Protein AF-A0A7J6PVD0-F1 (afdb_monomer)

Organism: Perkinsus olseni (NCBI:txid32597)

Secondary structure (DSSP, 8-state):
-------------PPPTTSPPSHHHHHHHHHHHHHHHHHHHTT-GGG--HHHHHHHHHHHHHTT-HHHHHHHHHHHHHHHHHHHHHHHHHS-HHHHHHHHHHHHHHHHHHHHHHHHHTHHIIIIIIHH-TTT---HHHHHHHHHIIIIITSHHHHHHHHHHHHHHHHHHHTT---S-HHHHHHHHHH-

Structure (mmCIF, N/CA/C/O backbone):
data_AF-A0A7J6PVD0-F1
#
_entry.id   AF-A0A7J6PVD0-F1
#
loop_
_atom_site.group_PDB
_atom_site.id
_atom_site.type_symbol
_atom_site.label_atom_id
_atom_site.label_alt_id
_atom_site.label_comp_id
_atom_site.label_asym_id
_atom_site.label_entity_id
_atom_site.label_seq_id
_atom_site.pdbx_PDB_ins_code
_atom_site.Cartn_x
_atom_site.Cartn_y
_atom_site.Cartn_z
_atom_site.occupancy
_atom_site.B_iso_or_equiv
_atom_site.auth_seq_id
_atom_site.auth_comp_id
_atom_site.auth_asym_id
_atom_site.auth_atom_id
_atom_site.pdbx_PDB_model_num
ATOM 1 N N . MET A 1 1 ? -23.992 -43.096 -8.083 1.00 40.31 1 MET A N 1
ATOM 2 C CA . MET A 1 1 ? -23.966 -42.567 -6.703 1.00 40.31 1 MET A CA 1
ATOM 3 C C . MET A 1 1 ? -23.006 -41.389 -6.688 1.00 40.31 1 MET A C 1
ATOM 5 O O . MET A 1 1 ? -21.815 -41.593 -6.520 1.00 40.31 1 MET A O 1
ATOM 9 N N . SER A 1 2 ? -23.512 -40.185 -6.954 1.00 33.12 2 SER A N 1
ATOM 10 C CA . SER A 1 2 ? -22.725 -38.947 -6.945 1.00 33.12 2 SER A CA 1
ATOM 11 C C . SER A 1 2 ? -23.406 -37.984 -5.982 1.00 33.12 2 SER A C 1
ATOM 13 O O . SER A 1 2 ? -24.533 -37.565 -6.234 1.00 33.12 2 SER A O 1
ATOM 15 N N . LEU A 1 3 ? -22.761 -37.699 -4.852 1.00 35.75 3 LEU A N 1
ATOM 16 C CA . LEU A 1 3 ? -23.200 -36.682 -3.902 1.00 35.75 3 LEU A CA 1
ATOM 17 C C . LEU A 1 3 ? -22.607 -35.345 -4.346 1.00 35.75 3 LEU A C 1
ATOM 19 O O . LEU A 1 3 ? -21.408 -35.110 -4.217 1.00 35.75 3 LEU A O 1
ATOM 23 N N . VAL A 1 4 ? -23.459 -34.492 -4.910 1.00 39.03 4 VAL A N 1
ATOM 24 C CA . VAL A 1 4 ? -23.167 -33.079 -5.154 1.00 39.03 4 VAL A CA 1
ATOM 25 C C . VAL A 1 4 ? -23.300 -32.363 -3.811 1.00 39.03 4 VAL A C 1
ATOM 27 O O . VAL A 1 4 ? -24.394 -32.282 -3.257 1.00 39.03 4 VAL A O 1
ATOM 30 N N . VAL A 1 5 ? -22.186 -31.880 -3.265 1.00 40.19 5 VAL A N 1
ATOM 31 C CA . VAL A 1 5 ? -22.178 -31.038 -2.063 1.00 40.19 5 VAL A CA 1
ATOM 32 C C . VAL A 1 5 ? -22.450 -29.602 -2.508 1.00 40.19 5 VAL A C 1
ATOM 34 O O . VAL A 1 5 ? -21.646 -29.005 -3.220 1.00 40.19 5 VAL A O 1
ATOM 37 N N . ALA A 1 6 ? -23.616 -29.070 -2.141 1.00 35.53 6 ALA A N 1
ATOM 38 C CA . ALA A 1 6 ? -23.985 -27.677 -2.377 1.00 35.53 6 ALA A CA 1
ATOM 39 C C . ALA A 1 6 ? -23.128 -26.727 -1.511 1.00 35.53 6 ALA A C 1
ATOM 41 O O . ALA A 1 6 ? -22.790 -27.085 -0.380 1.00 35.53 6 ALA A O 1
ATOM 42 N N . PRO A 1 7 ? -22.785 -25.517 -1.993 1.00 33.97 7 PRO A N 1
ATOM 43 C CA . PRO A 1 7 ? -22.024 -24.558 -1.206 1.00 33.97 7 PRO A CA 1
ATOM 44 C C . PRO A 1 7 ? -22.894 -23.973 -0.086 1.00 33.97 7 PRO A C 1
ATOM 46 O O . PRO A 1 7 ? -23.986 -23.451 -0.316 1.00 33.97 7 PRO A O 1
ATOM 49 N N . THR A 1 8 ? -22.390 -24.070 1.141 1.00 35.56 8 THR A N 1
ATOM 50 C CA . THR A 1 8 ? -22.983 -23.508 2.353 1.00 35.56 8 THR A CA 1
ATOM 51 C C . THR A 1 8 ? -23.087 -21.990 2.223 1.00 35.56 8 THR A C 1
ATOM 53 O O . THR A 1 8 ? -22.078 -21.290 2.160 1.00 35.56 8 THR A O 1
ATOM 56 N N . VAL A 1 9 ? -24.317 -21.480 2.188 1.00 40.34 9 VAL A N 1
ATOM 57 C CA . VAL A 1 9 ? -24.620 -20.049 2.271 1.00 40.34 9 VAL A CA 1
ATOM 58 C C . VAL A 1 9 ? -24.047 -19.520 3.587 1.00 40.34 9 VAL A C 1
ATOM 60 O O . VAL A 1 9 ? -24.480 -19.920 4.668 1.00 40.34 9 VAL A O 1
ATOM 63 N N . VAL A 1 10 ? -23.043 -18.647 3.498 1.00 38.81 10 VAL A N 1
ATOM 64 C CA . VAL A 1 10 ? -22.488 -17.937 4.653 1.00 38.81 10 VAL A CA 1
ATOM 65 C C . VAL A 1 10 ? -23.592 -17.030 5.186 1.00 38.81 10 VAL A C 1
ATOM 67 O O . VAL A 1 10 ? -24.060 -16.124 4.502 1.00 38.81 10 VAL A O 1
ATOM 70 N N . ASN A 1 11 ? -24.064 -17.344 6.388 1.00 34.72 11 ASN A N 1
ATOM 71 C CA . ASN A 1 11 ? -25.186 -16.676 7.024 1.00 34.72 11 ASN A CA 1
ATOM 72 C C . ASN A 1 11 ? -24.810 -15.212 7.310 1.00 34.72 11 ASN A C 1
ATOM 74 O O . ASN A 1 11 ? -23.951 -14.933 8.148 1.00 34.72 11 ASN A O 1
ATOM 78 N N . VAL A 1 12 ? -25.424 -14.283 6.576 1.00 42.38 12 VAL A N 1
ATOM 79 C CA . VAL A 1 12 ? -25.296 -12.842 6.801 1.00 42.38 12 VAL A CA 1
ATOM 80 C C . VAL A 1 12 ? -26.013 -12.547 8.112 1.00 42.38 12 VAL A C 1
ATOM 82 O O . VAL A 1 12 ? -27.241 -12.530 8.156 1.00 42.38 12 VAL A O 1
ATOM 85 N N . HIS A 1 13 ? -25.258 -12.373 9.198 1.00 50.81 13 HIS A N 1
ATOM 86 C CA . HIS A 1 13 ? -25.819 -11.968 10.484 1.00 50.81 13 HIS A CA 1
ATOM 87 C C . HIS A 1 13 ? -26.525 -10.616 10.306 1.00 50.81 13 HIS A C 1
ATOM 89 O O . HIS A 1 13 ? -25.886 -9.572 10.202 1.00 50.81 13 HIS A O 1
ATOM 95 N N . GLN A 1 14 ? -27.854 -10.658 10.218 1.00 46.31 14 GLN A N 1
ATOM 96 C CA . GLN A 1 14 ? -28.716 -9.490 10.313 1.00 46.31 14 GLN A CA 1
ATOM 97 C C . GLN A 1 14 ? -28.647 -8.964 11.750 1.00 46.31 14 GLN A C 1
ATOM 99 O O . GLN A 1 14 ? -28.777 -9.736 12.706 1.00 46.31 14 GLN A O 1
ATOM 104 N N . ASP A 1 15 ? -28.413 -7.660 11.894 1.00 43.59 15 ASP A N 1
ATOM 105 C CA . ASP A 1 15 ? -28.449 -6.977 13.186 1.00 43.59 15 ASP A CA 1
ATOM 106 C C . ASP A 1 15 ? -29.823 -7.183 13.864 1.00 43.59 15 ASP A C 1
ATOM 108 O O . ASP A 1 15 ? -30.856 -7.155 13.185 1.00 43.59 15 ASP A O 1
ATOM 112 N N . PRO A 1 16 ? -29.881 -7.392 15.195 1.00 36.62 16 PRO A N 1
ATOM 113 C CA . PRO A 1 16 ? -31.140 -7.606 15.899 1.00 36.62 16 PRO A CA 1
ATOM 114 C C . PRO A 1 16 ? -32.043 -6.358 15.835 1.00 36.62 16 PRO A C 1
ATOM 116 O O . PRO A 1 16 ? -31.559 -5.233 16.006 1.00 36.62 16 PRO A O 1
ATOM 119 N N . PRO A 1 17 ? -33.365 -6.523 15.641 1.00 35.62 17 PRO A N 1
ATOM 120 C CA . PRO A 1 17 ? -34.285 -5.402 15.501 1.00 35.62 17 PRO A CA 1
ATOM 121 C C . PRO A 1 17 ? -34.460 -4.677 16.844 1.00 35.62 17 PRO A C 1
ATOM 123 O O . PRO A 1 17 ? -34.866 -5.281 17.834 1.00 35.62 17 PRO A O 1
ATOM 126 N N . GLY A 1 18 ? -34.163 -3.372 16.881 1.00 46.41 18 GLY A N 1
ATOM 127 C CA . GLY A 1 18 ? -34.510 -2.493 18.010 1.00 46.41 18 GLY A CA 1
ATOM 128 C C . GLY A 1 18 ? -33.390 -1.615 18.578 1.00 46.41 18 GLY A C 1
ATOM 129 O O . GLY A 1 18 ? -33.677 -0.738 19.390 1.00 46.41 18 GLY A O 1
ATOM 130 N N . ARG A 1 19 ? -32.130 -1.774 18.152 1.00 47.25 19 ARG A N 1
ATOM 131 C CA . ARG A 1 19 ? -31.091 -0.747 18.362 1.00 47.25 19 ARG A CA 1
ATOM 132 C C . ARG A 1 19 ? -30.916 0.030 17.065 1.00 47.25 19 ARG A C 1
ATOM 134 O O . ARG A 1 19 ? -30.829 -0.582 16.006 1.00 47.25 19 ARG A O 1
ATOM 141 N N . GLN A 1 20 ? -30.867 1.363 17.140 1.00 48.53 20 GLN A N 1
ATOM 142 C CA . GLN A 1 20 ? -30.405 2.168 16.005 1.00 48.53 20 GLN A CA 1
ATOM 143 C C . GLN A 1 20 ? -29.084 1.559 15.505 1.00 48.53 20 GLN A C 1
ATOM 145 O O . GLN A 1 20 ? -28.261 1.192 16.355 1.00 48.53 20 GLN A O 1
ATOM 150 N N . PRO A 1 21 ? -28.880 1.387 14.183 1.00 49.00 21 PRO A N 1
ATOM 151 C CA . PRO A 1 21 ? -27.631 0.832 13.690 1.00 49.00 21 PRO A CA 1
ATOM 152 C C . PRO A 1 21 ? -26.517 1.693 14.273 1.00 49.00 21 PRO A C 1
ATOM 154 O O . PRO A 1 21 ? -26.581 2.911 14.210 1.00 49.00 21 PRO A O 1
ATOM 157 N N . PHE A 1 22 ? -25.540 1.075 14.926 1.00 55.94 22 PHE A N 1
ATOM 158 C CA . PHE A 1 22 ? -24.417 1.790 15.541 1.00 55.94 22 PHE A CA 1
ATOM 159 C C . PHE A 1 22 ? -23.435 2.311 14.462 1.00 55.94 22 PHE A C 1
ATOM 161 O O . PHE A 1 22 ? -22.587 3.162 14.716 1.00 55.94 22 PHE A O 1
ATOM 168 N N . TRP A 1 23 ? -23.608 1.854 13.216 1.00 53.41 23 TRP A N 1
ATOM 169 C CA . TRP A 1 23 ? -22.811 2.208 12.040 1.00 53.41 23 TRP A CA 1
ATOM 170 C C . TRP A 1 23 ? -22.821 3.694 11.604 1.00 53.41 23 TRP A C 1
ATOM 172 O O . TRP A 1 23 ? -21.757 4.173 11.233 1.00 53.41 23 TRP A O 1
ATOM 182 N N . PRO A 1 24 ? -23.919 4.476 11.664 1.00 55.00 24 PRO A N 1
ATOM 183 C CA . PRO A 1 24 ? -23.932 5.896 11.295 1.00 55.00 24 PRO A CA 1
ATOM 184 C C . PRO A 1 24 ? -23.092 6.791 12.218 1.00 55.00 24 PRO A C 1
ATOM 186 O O . PRO A 1 24 ? -22.765 7.903 11.829 1.00 55.00 24 PRO A O 1
ATOM 189 N N . LEU A 1 25 ? -22.753 6.333 13.430 1.00 54.75 25 LEU A N 1
ATOM 190 C CA . LEU A 1 25 ? -21.795 7.008 14.319 1.00 54.75 25 LEU A CA 1
ATOM 191 C C . LEU A 1 25 ? -20.356 6.552 14.036 1.00 54.75 25 LEU A C 1
ATOM 193 O O . LEU A 1 25 ? -19.420 7.341 14.124 1.00 54.75 25 LEU A O 1
ATOM 197 N N . LEU A 1 26 ? -20.183 5.286 13.648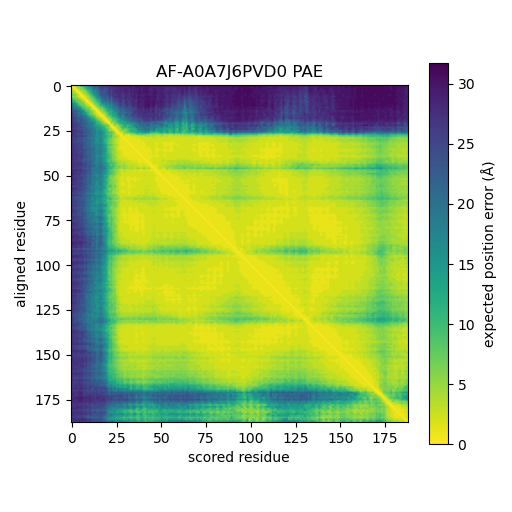 1.00 63.56 26 LEU A N 1
ATOM 198 C CA . LEU A 1 26 ? -18.892 4.713 13.260 1.00 63.56 26 LEU A CA 1
ATOM 199 C C . LEU A 1 26 ? -18.440 5.097 11.850 1.00 63.56 26 LEU A C 1
ATOM 201 O O . LEU A 1 26 ? -17.257 4.954 11.545 1.00 63.56 26 LEU A O 1
ATOM 205 N N . SER A 1 27 ? -19.337 5.602 11.002 1.00 71.38 27 SER A N 1
ATOM 206 C CA . SER A 1 27 ? -18.975 6.155 9.697 1.00 71.38 27 SER A CA 1
ATOM 207 C C . SER A 1 27 ? -17.952 7.277 9.864 1.00 71.38 27 SER A C 1
ATOM 209 O O . SER A 1 27 ? -16.933 7.252 9.191 1.00 71.38 27 SER A O 1
ATOM 211 N N . GLY A 1 28 ? -18.123 8.172 10.843 1.00 85.06 28 GLY A N 1
ATOM 212 C CA . GLY A 1 28 ? -17.130 9.206 11.156 1.00 85.06 28 GLY A CA 1
ATOM 213 C C . GLY A 1 28 ? -15.775 8.635 11.592 1.00 85.06 28 GLY A C 1
ATOM 214 O O . GLY A 1 28 ? -14.728 9.145 11.198 1.00 85.06 28 GLY A O 1
ATOM 215 N N . THR A 1 29 ? -15.777 7.537 12.355 1.00 90.50 29 THR A N 1
ATOM 216 C CA . THR A 1 29 ? -14.550 6.834 12.766 1.00 90.50 29 THR A CA 1
ATOM 217 C C . THR A 1 29 ? -13.824 6.219 11.571 1.00 90.50 29 THR A C 1
ATOM 219 O O . THR A 1 29 ? -12.603 6.336 11.467 1.00 90.50 29 THR A O 1
ATOM 222 N N . TRP A 1 30 ? -14.562 5.585 10.656 1.00 93.06 30 TRP A N 1
ATOM 223 C CA . TRP A 1 30 ? -13.990 5.045 9.426 1.00 93.06 30 TRP A CA 1
ATOM 224 C C . TRP A 1 30 ? -13.483 6.151 8.497 1.00 93.06 30 TRP A C 1
ATOM 226 O O . TRP A 1 30 ? -12.354 6.057 8.030 1.00 93.06 30 TRP A O 1
ATOM 236 N N . GLU A 1 31 ? -14.244 7.227 8.285 1.00 93.31 31 GLU A N 1
ATOM 237 C CA . GLU A 1 31 ? -13.805 8.351 7.447 1.00 93.31 31 GLU A CA 1
ATOM 238 C C . GLU A 1 31 ? -12.543 9.027 8.006 1.00 93.31 31 GLU A C 1
ATOM 240 O O . GLU A 1 31 ? -11.650 9.400 7.245 1.00 93.31 31 GLU A O 1
ATOM 245 N N . SER A 1 32 ? -12.413 9.118 9.335 1.00 94.31 32 SER A N 1
ATOM 246 C CA . SER A 1 32 ? -11.182 9.578 9.991 1.00 94.31 32 SER A CA 1
ATOM 247 C C . SER A 1 32 ? -9.986 8.675 9.659 1.00 94.31 32 SER A C 1
ATOM 249 O O . SER A 1 32 ? -8.942 9.170 9.232 1.00 94.31 32 SER A O 1
ATOM 251 N N . LEU A 1 33 ? -10.144 7.351 9.776 1.00 96.25 33 LEU A N 1
ATOM 252 C CA . LEU A 1 33 ? -9.096 6.383 9.425 1.00 96.25 33 LEU A CA 1
ATOM 253 C C . LEU A 1 33 ? -8.756 6.412 7.933 1.00 96.25 33 LEU A C 1
ATOM 255 O O . LEU A 1 33 ? -7.582 6.436 7.574 1.00 96.25 33 LEU A O 1
ATOM 259 N N . LYS A 1 34 ? -9.766 6.454 7.063 1.00 96.38 34 LYS A N 1
ATOM 260 C CA . LYS A 1 34 ? -9.597 6.537 5.611 1.00 96.38 34 LYS A CA 1
ATOM 261 C C . LYS A 1 34 ? -8.835 7.802 5.215 1.00 96.38 34 LYS A C 1
ATOM 263 O O . LYS A 1 34 ? -7.867 7.729 4.460 1.00 96.38 34 LYS A O 1
ATOM 268 N N . SER A 1 35 ? -9.218 8.953 5.769 1.00 96.56 35 SER A N 1
ATOM 269 C CA . SER A 1 35 ? -8.510 10.223 5.568 1.00 96.56 35 SER A CA 1
ATOM 270 C C . SER A 1 35 ? -7.058 10.148 6.049 1.00 96.56 35 SER A C 1
ATOM 272 O O . SER A 1 35 ? -6.150 10.598 5.350 1.00 96.56 35 SER A O 1
ATOM 274 N N . ALA A 1 36 ? -6.811 9.523 7.201 1.00 97.25 36 ALA A N 1
ATOM 275 C CA . ALA A 1 36 ? -5.458 9.321 7.707 1.00 97.25 36 ALA A CA 1
ATOM 276 C C . ALA A 1 36 ? -4.612 8.419 6.796 1.00 97.25 36 ALA A C 1
ATOM 278 O O . ALA A 1 36 ? -3.464 8.758 6.523 1.00 97.25 36 ALA A O 1
ATOM 279 N N . ILE A 1 37 ? -5.172 7.324 6.266 1.00 97.56 37 ILE A N 1
ATOM 280 C CA . ILE A 1 37 ? -4.497 6.457 5.283 1.00 97.56 37 ILE A CA 1
ATOM 281 C C . ILE A 1 37 ? -4.108 7.265 4.038 1.00 97.56 37 ILE A C 1
ATOM 283 O O . ILE A 1 37 ? -2.968 7.185 3.582 1.00 97.56 37 ILE A O 1
ATOM 287 N N . HIS A 1 38 ? -5.007 8.113 3.529 1.00 97.00 38 HIS A N 1
ATOM 288 C CA . HIS A 1 38 ? -4.679 9.015 2.423 1.00 97.00 38 HIS A CA 1
ATOM 289 C C . HIS A 1 38 ? -3.558 10.004 2.778 1.00 97.00 38 HIS A C 1
ATOM 291 O O . HIS A 1 38 ? -2.662 10.226 1.968 1.00 97.00 38 HIS A O 1
ATOM 297 N N . GLN A 1 39 ? -3.571 10.592 3.977 1.00 97.38 39 GLN A N 1
ATOM 298 C CA . GLN A 1 39 ? -2.507 11.503 4.416 1.00 97.38 39 GLN A CA 1
ATOM 299 C C . GLN A 1 39 ? -1.159 10.794 4.574 1.00 97.38 39 GLN A C 1
ATOM 301 O O . GLN A 1 39 ? -0.138 11.360 4.194 1.00 97.38 39 GLN A O 1
ATOM 306 N N . ILE A 1 40 ? -1.156 9.554 5.066 1.00 97.81 40 ILE A N 1
ATOM 307 C CA . ILE A 1 40 ? 0.037 8.705 5.164 1.00 97.81 40 ILE A CA 1
ATOM 308 C C . ILE A 1 40 ? 0.636 8.465 3.778 1.00 97.81 40 ILE A C 1
ATOM 310 O O . ILE A 1 40 ? 1.819 8.735 3.583 1.00 97.81 40 ILE A O 1
ATOM 314 N N . HIS A 1 41 ? -0.176 8.040 2.809 1.00 96.31 41 HIS A N 1
ATOM 315 C CA . HIS A 1 41 ? 0.277 7.842 1.430 1.00 96.31 41 HIS A CA 1
ATOM 316 C C . HIS A 1 41 ? 0.755 9.132 0.745 1.00 96.31 41 HIS A C 1
ATOM 318 O O . HIS A 1 41 ? 1.602 9.079 -0.136 1.00 96.31 41 HIS A O 1
ATOM 324 N N . ASN A 1 42 ? 0.252 10.294 1.167 1.00 95.06 42 ASN A N 1
ATOM 325 C CA . ASN A 1 42 ? 0.686 11.603 0.671 1.00 95.06 42 ASN A CA 1
ATOM 326 C C . ASN A 1 42 ? 1.843 12.212 1.488 1.00 95.06 42 ASN A C 1
ATOM 328 O O . ASN A 1 42 ? 2.077 13.415 1.397 1.00 95.06 42 ASN A O 1
ATOM 332 N N . HIS A 1 43 ? 2.538 11.418 2.312 1.00 94.69 43 HIS A N 1
ATOM 333 C CA . HIS A 1 43 ? 3.657 11.848 3.164 1.00 94.69 43 HIS A CA 1
ATOM 334 C C . HIS A 1 43 ? 3.329 12.974 4.162 1.00 94.69 43 HIS A C 1
ATOM 336 O O . HIS A 1 43 ? 4.220 13.665 4.651 1.00 94.69 43 HIS A O 1
ATOM 342 N N . ASN A 1 44 ? 2.058 13.113 4.540 1.00 94.38 44 ASN A N 1
ATOM 343 C CA . ASN A 1 44 ? 1.560 14.115 5.489 1.00 94.38 44 ASN A CA 1
ATOM 344 C C . ASN A 1 44 ? 1.262 13.512 6.877 1.00 94.38 44 ASN A C 1
ATOM 346 O O . ASN A 1 44 ? 0.404 13.997 7.611 1.00 94.38 44 ASN A O 1
ATOM 350 N N . ALA A 1 45 ? 1.966 12.438 7.254 1.00 92.00 45 ALA A N 1
ATOM 351 C CA . ALA A 1 45 ? 1.715 11.702 8.498 1.00 92.00 45 ALA A CA 1
ATOM 352 C C . ALA A 1 45 ? 2.100 12.472 9.779 1.00 92.00 45 ALA A C 1
ATOM 354 O O . ALA A 1 45 ? 1.622 12.138 10.861 1.00 92.00 45 ALA A O 1
ATOM 355 N N . SER A 1 46 ? 2.934 13.512 9.676 1.00 91.81 46 SER A N 1
ATOM 356 C CA . SER A 1 46 ? 3.422 14.312 10.813 1.00 91.81 46 SER A CA 1
ATOM 357 C C . SER A 1 46 ? 2.320 15.047 11.584 1.00 91.81 46 SER A C 1
ATOM 359 O O . SER A 1 46 ? 2.507 15.371 12.754 1.00 91.81 46 SER A O 1
ATOM 361 N N . HIS A 1 47 ? 1.177 15.306 10.947 1.00 88.88 47 HIS A N 1
ATOM 362 C CA . HIS A 1 47 ? 0.037 16.001 11.551 1.00 88.88 47 HIS A CA 1
ATOM 363 C C . HIS A 1 47 ? -0.993 15.050 12.179 1.00 88.88 47 HIS A C 1
ATOM 365 O O . HIS A 1 47 ? -1.990 15.506 12.739 1.00 88.88 47 HIS A O 1
ATOM 371 N N . LEU A 1 48 ? -0.778 13.735 12.080 1.00 94.44 48 LEU A N 1
ATOM 372 C CA . LEU A 1 48 ? -1.728 12.728 12.539 1.00 94.44 48 LEU A CA 1
ATOM 373 C C . LEU A 1 48 ? -1.507 12.359 14.009 1.00 94.44 48 LEU A C 1
ATOM 375 O O . LEU A 1 48 ? -0.385 12.126 14.456 1.00 94.44 48 LEU A O 1
ATOM 379 N N . SER A 1 49 ? -2.605 12.209 14.750 1.00 96.06 49 SER A N 1
ATOM 380 C CA . SER A 1 49 ? -2.585 11.623 16.092 1.00 96.06 49 SER A CA 1
ATOM 381 C C . SER A 1 49 ? -2.662 10.096 16.003 1.00 96.06 49 SER A C 1
ATOM 383 O O . SER A 1 49 ? -3.745 9.520 15.886 1.00 96.06 49 SER A O 1
ATOM 385 N N . PHE A 1 50 ? -1.513 9.418 16.062 1.00 93.44 50 PHE A N 1
ATOM 386 C CA . PHE A 1 50 ? -1.455 7.948 16.014 1.00 93.44 50 PHE A CA 1
ATOM 387 C C . PHE A 1 50 ? -2.234 7.286 17.157 1.00 93.44 50 PHE A C 1
ATOM 389 O O . PHE A 1 50 ? -2.840 6.237 16.954 1.00 93.44 50 PHE A O 1
ATOM 396 N N . GLU A 1 51 ? -2.269 7.904 18.339 1.00 94.94 51 GLU A N 1
ATOM 397 C CA . GLU A 1 51 ? -3.048 7.407 19.477 1.00 94.94 51 GLU A CA 1
ATOM 398 C C . GLU A 1 51 ? -4.557 7.454 19.195 1.00 94.94 51 GLU A C 1
ATOM 400 O O . GLU A 1 51 ? -5.276 6.483 19.447 1.00 94.94 51 GLU A O 1
ATOM 405 N N . GLU A 1 52 ? -5.044 8.560 18.624 1.00 95.31 52 GLU A N 1
ATOM 406 C CA . GLU A 1 52 ? -6.452 8.694 18.253 1.00 95.31 52 GLU A CA 1
ATOM 407 C C . GLU A 1 52 ? -6.837 7.696 17.159 1.00 95.31 52 GLU A C 1
ATOM 409 O O . GLU A 1 52 ? -7.855 7.010 17.277 1.00 95.31 52 GLU A O 1
ATOM 414 N N . LEU A 1 53 ? -6.000 7.565 16.128 1.00 96.81 53 LEU A N 1
ATOM 415 C CA . LEU A 1 53 ? -6.222 6.625 15.032 1.00 96.81 53 LEU A CA 1
ATOM 416 C C . LEU A 1 53 ? -6.195 5.173 15.523 1.00 96.81 53 LEU A C 1
ATOM 418 O O . LEU A 1 53 ? -7.066 4.382 15.156 1.00 96.81 53 LEU A O 1
ATOM 422 N N . TYR A 1 54 ? -5.269 4.829 16.419 1.00 96.62 54 TYR A N 1
ATOM 423 C CA . TYR A 1 54 ? -5.247 3.515 17.058 1.00 96.62 54 TYR A CA 1
ATOM 424 C C . TYR A 1 54 ? -6.537 3.252 17.847 1.00 96.62 54 TYR A C 1
ATOM 426 O O . TYR A 1 54 ? -7.144 2.187 17.703 1.00 96.62 54 TYR A O 1
ATOM 434 N N . ARG A 1 55 ? -7.015 4.227 18.634 1.00 95.75 55 ARG A N 1
ATOM 435 C CA . ARG A 1 55 ? -8.285 4.117 19.373 1.00 95.75 55 ARG A CA 1
ATOM 436 C C . ARG A 1 55 ? -9.478 3.929 18.432 1.00 95.75 55 ARG A C 1
ATOM 438 O O . ARG A 1 55 ? -10.367 3.132 18.731 1.00 95.75 55 ARG A O 1
ATOM 445 N N . ASN A 1 56 ? -9.484 4.613 17.291 1.00 95.00 56 ASN A N 1
ATOM 446 C CA . ASN A 1 56 ? -10.508 4.466 16.257 1.00 95.00 56 ASN A CA 1
ATOM 447 C C . ASN A 1 56 ? -10.520 3.040 15.678 1.00 95.00 56 ASN A C 1
ATOM 449 O O . ASN A 1 56 ? -11.575 2.398 15.646 1.00 95.00 56 ASN A O 1
ATOM 453 N N . GLY A 1 57 ? -9.351 2.509 15.300 1.00 95.06 57 GLY A N 1
ATOM 454 C CA . GLY A 1 57 ? -9.213 1.130 14.818 1.00 95.06 57 GLY A CA 1
ATOM 455 C C . GLY A 1 57 ? -9.612 0.094 15.874 1.00 95.06 57 GLY A C 1
ATOM 456 O O . GLY A 1 57 ? -10.363 -0.842 15.585 1.00 95.06 57 GLY A O 1
ATOM 457 N N . TYR A 1 58 ? -9.182 0.299 17.121 1.00 95.06 58 TYR A N 1
ATOM 458 C CA . TYR A 1 58 ? -9.569 -0.519 18.272 1.00 95.06 58 TYR A CA 1
ATOM 459 C C . TYR A 1 58 ? -11.091 -0.568 18.456 1.00 95.06 58 TYR A C 1
ATOM 461 O O . TYR A 1 58 ? -11.663 -1.658 18.514 1.00 95.06 58 TYR A O 1
ATOM 469 N N . ASN A 1 59 ? -11.757 0.591 18.496 1.00 93.62 59 ASN A N 1
ATOM 470 C CA . ASN A 1 59 ? -13.202 0.682 18.712 1.00 93.62 59 ASN A CA 1
ATOM 471 C C . ASN A 1 59 ? -13.984 -0.062 17.620 1.00 93.62 59 ASN A C 1
ATOM 473 O O . ASN A 1 59 ? -14.915 -0.809 17.926 1.00 93.62 59 ASN A O 1
ATOM 477 N N . LEU A 1 60 ? -13.590 0.080 16.352 1.00 93.31 60 LEU A N 1
ATOM 478 C CA . LEU A 1 60 ? -14.245 -0.623 15.245 1.00 93.31 60 LEU A CA 1
ATOM 479 C C . LEU A 1 60 ? -14.144 -2.147 15.390 1.00 93.31 60 LEU A C 1
ATOM 481 O O . LEU A 1 60 ? -15.146 -2.851 15.241 1.00 93.31 60 LEU A O 1
ATOM 485 N N . VAL A 1 61 ? -12.966 -2.671 15.736 1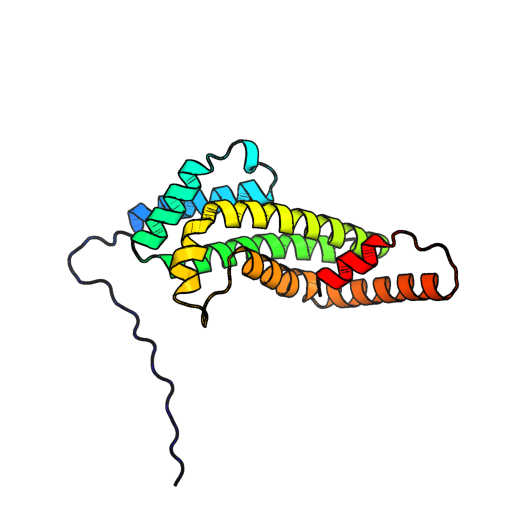.00 93.88 61 VAL A N 1
ATOM 486 C CA . VAL A 1 61 ? -12.785 -4.116 15.946 1.00 93.88 61 VAL A CA 1
ATOM 487 C C . VAL A 1 61 ? -13.553 -4.596 17.182 1.00 93.88 61 VAL A C 1
ATOM 489 O O . VAL A 1 61 ? -14.236 -5.623 17.113 1.00 93.88 61 VAL A O 1
ATOM 492 N N . LEU A 1 62 ? -13.498 -3.845 18.288 1.00 93.19 62 LEU A N 1
ATOM 493 C CA . LEU A 1 62 ? -14.210 -4.152 19.534 1.00 93.19 62 LEU A CA 1
ATOM 494 C C . LEU A 1 62 ? -15.721 -4.283 19.300 1.00 93.19 62 LEU A C 1
ATOM 496 O O . LEU A 1 62 ? -16.351 -5.231 19.774 1.00 93.19 62 LEU A O 1
ATOM 500 N N . HIS A 1 63 ? -16.288 -3.376 18.506 1.00 91.19 63 HIS A N 1
ATOM 501 C CA . HIS A 1 63 ? -17.707 -3.356 18.161 1.00 91.19 63 HIS A CA 1
ATOM 502 C C . HIS A 1 63 ? -18.081 -4.283 16.992 1.00 91.19 63 HIS A C 1
ATOM 504 O O . HIS A 1 63 ? -19.157 -4.134 16.424 1.00 91.19 63 HIS A O 1
ATOM 510 N N . LYS A 1 64 ? -17.237 -5.277 16.673 1.00 91.31 64 LYS A N 1
ATOM 511 C CA . LYS A 1 64 ? -17.486 -6.327 15.663 1.00 91.31 64 LYS A CA 1
ATOM 512 C C . LYS A 1 64 ? -17.508 -5.844 14.205 1.00 91.31 64 LYS A C 1
ATOM 514 O O . LYS A 1 64 ? -17.993 -6.560 13.336 1.00 91.31 64 LYS A O 1
ATOM 519 N N . TYR A 1 65 ? -16.886 -4.704 13.901 1.00 92.75 65 TYR A N 1
ATOM 520 C CA . TYR A 1 65 ? -16.721 -4.193 12.530 1.00 92.75 65 TYR A CA 1
ATOM 521 C C . TYR A 1 65 ? -15.362 -4.540 11.905 1.00 92.75 65 TYR A C 1
ATOM 523 O O . TYR A 1 65 ? -14.951 -3.908 10.934 1.00 92.75 65 TYR A O 1
ATOM 531 N N . GLY A 1 66 ? -14.665 -5.555 12.427 1.00 93.69 66 GLY A N 1
ATOM 532 C CA . GLY A 1 66 ? -13.334 -5.945 11.952 1.00 93.69 66 GLY A CA 1
ATOM 533 C C . GLY A 1 66 ? -13.283 -6.273 10.456 1.00 93.69 66 GLY A C 1
ATOM 534 O O . GLY A 1 66 ? -12.389 -5.782 9.775 1.00 93.69 66 GLY A O 1
ATOM 535 N N . LEU A 1 67 ? -14.276 -7.004 9.925 1.00 92.94 67 LEU A N 1
ATOM 536 C CA . LEU A 1 67 ? -14.335 -7.326 8.492 1.00 92.94 67 LEU A CA 1
ATOM 537 C C . LEU A 1 67 ? -14.455 -6.067 7.630 1.00 92.94 67 LEU A C 1
ATOM 539 O O . LEU A 1 67 ? -13.696 -5.895 6.683 1.00 92.94 67 LEU A O 1
ATOM 543 N N . LYS A 1 68 ? -15.389 -5.173 7.985 1.00 93.12 68 LYS A N 1
ATOM 544 C CA . LYS A 1 68 ? -15.622 -3.928 7.241 1.00 93.12 68 LYS A CA 1
ATOM 545 C C . LYS A 1 68 ? -14.399 -3.021 7.277 1.00 93.12 68 LYS A C 1
ATOM 547 O O . LYS A 1 68 ? -14.053 -2.445 6.255 1.00 93.12 68 LYS A O 1
ATOM 552 N N . LEU A 1 69 ? -13.739 -2.914 8.433 1.00 95.44 69 LEU A N 1
ATOM 553 C CA . LEU A 1 69 ? -12.500 -2.150 8.547 1.00 95.44 69 LEU A CA 1
ATOM 554 C C . LEU A 1 69 ? -11.401 -2.768 7.671 1.00 95.44 69 LEU A C 1
ATOM 556 O O . LEU A 1 69 ? -10.727 -2.036 6.961 1.00 95.44 69 LEU A O 1
ATOM 560 N N . TYR A 1 70 ? -11.249 -4.097 7.670 1.00 96.94 70 TYR A N 1
ATOM 561 C CA . TYR A 1 70 ? -10.221 -4.770 6.869 1.00 96.94 70 TYR A CA 1
ATOM 562 C C . TYR A 1 70 ? -10.436 -4.527 5.371 1.00 96.94 70 TYR A C 1
ATOM 564 O O . TYR A 1 70 ? -9.523 -4.087 4.677 1.00 96.94 70 TYR A O 1
ATOM 572 N N . GLN A 1 71 ? -11.668 -4.732 4.899 1.00 95.75 71 GLN A N 1
ATOM 573 C CA . GLN A 1 71 ? -12.055 -4.498 3.506 1.00 95.75 71 GLN A CA 1
ATOM 574 C C . GLN A 1 71 ? -11.907 -3.029 3.105 1.00 95.75 71 GLN A C 1
ATOM 576 O O . GLN A 1 71 ? -11.399 -2.741 2.029 1.00 95.75 71 GLN A O 1
ATOM 581 N N . GLY A 1 72 ? -12.299 -2.094 3.975 1.00 96.12 72 GLY A N 1
ATOM 582 C CA . GLY A 1 72 ? -12.147 -0.667 3.702 1.00 96.12 72 GLY A CA 1
ATOM 583 C C . GLY A 1 72 ? -10.681 -0.243 3.578 1.00 96.12 72 GLY A C 1
ATOM 584 O O . GLY A 1 72 ? -10.348 0.591 2.734 1.00 96.12 72 GLY A O 1
ATOM 585 N N . VAL A 1 73 ? -9.789 -0.815 4.395 1.00 97.75 73 VAL A N 1
ATOM 586 C CA . VAL A 1 73 ? -8.340 -0.561 4.312 1.00 97.75 73 VAL A CA 1
ATOM 587 C C . VAL A 1 73 ? -7.786 -1.128 3.009 1.00 97.75 73 VAL A C 1
ATOM 589 O O . VAL A 1 73 ? -7.097 -0.408 2.291 1.00 97.75 73 VAL A O 1
ATOM 592 N N . GLU A 1 74 ? -8.128 -2.373 2.671 1.00 97.88 74 GLU A N 1
ATOM 593 C CA . GLU A 1 74 ? -7.731 -3.003 1.406 1.00 97.88 74 GLU A CA 1
ATOM 594 C C . GLU A 1 74 ? -8.205 -2.197 0.188 1.00 97.88 74 GLU A C 1
ATOM 596 O O . GLU A 1 74 ? -7.412 -1.917 -0.710 1.00 97.88 74 GLU A O 1
ATOM 601 N N . GLU A 1 75 ? -9.462 -1.750 0.176 1.00 97.19 75 GLU A N 1
ATOM 602 C CA . GLU A 1 75 ? -10.017 -0.906 -0.887 1.00 97.19 75 GLU A CA 1
ATOM 603 C C . GLU A 1 75 ? -9.271 0.431 -0.994 1.00 97.19 75 GLU A C 1
ATOM 605 O O . GLU A 1 75 ? -8.867 0.834 -2.085 1.00 97.19 75 GLU A O 1
ATOM 610 N N . THR A 1 76 ? -9.029 1.106 0.134 1.00 97.50 76 THR A N 1
ATOM 611 C CA . THR A 1 76 ? -8.342 2.411 0.156 1.00 97.50 76 THR A CA 1
ATOM 612 C C . THR A 1 76 ? -6.906 2.295 -0.359 1.00 97.50 76 THR A C 1
ATOM 614 O O . THR A 1 76 ? -6.470 3.116 -1.170 1.00 97.50 76 THR A O 1
ATOM 617 N N . VAL A 1 77 ? -6.187 1.249 0.060 1.00 98.25 77 VAL A N 1
ATOM 618 C CA . VAL A 1 77 ? -4.829 0.949 -0.415 1.00 98.25 77 VAL A CA 1
ATOM 619 C C . VAL A 1 77 ? -4.844 0.595 -1.906 1.00 98.25 77 VAL A C 1
ATOM 621 O O . VAL A 1 77 ? -4.020 1.104 -2.663 1.00 98.25 77 VAL A O 1
ATOM 624 N N . THR 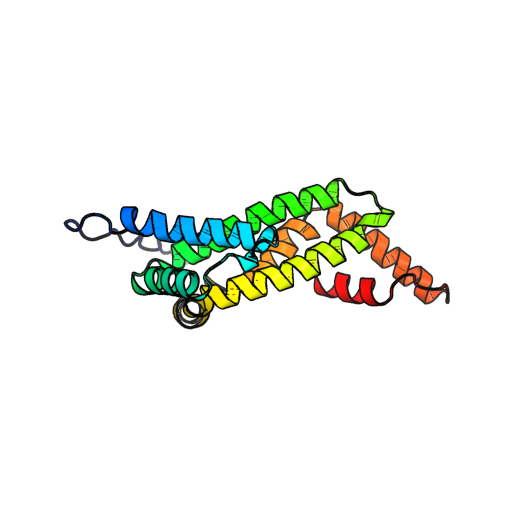A 1 78 ? -5.815 -0.202 -2.361 1.00 98.06 78 THR A N 1
ATOM 625 C CA . THR A 1 78 ? -5.972 -0.559 -3.782 1.00 98.06 78 THR A CA 1
ATOM 626 C C . THR A 1 78 ? -6.186 0.679 -4.651 1.00 98.06 78 THR A C 1
ATOM 628 O O . THR A 1 78 ? -5.513 0.837 -5.667 1.00 98.06 78 THR A O 1
ATOM 631 N N . LEU A 1 79 ? -7.074 1.590 -4.242 1.00 97.75 79 LEU A N 1
ATOM 632 C CA . LEU A 1 79 ? -7.334 2.836 -4.970 1.00 97.75 79 LEU A CA 1
ATOM 633 C C . LEU A 1 79 ? -6.079 3.708 -5.086 1.00 97.75 79 LEU A C 1
ATOM 635 O O . LEU A 1 79 ? -5.801 4.239 -6.159 1.00 97.75 79 LEU A O 1
ATOM 639 N N . HIS A 1 80 ? -5.290 3.822 -4.015 1.00 98.06 80 HIS A N 1
ATOM 640 C CA . HIS A 1 80 ? -4.011 4.528 -4.075 1.00 98.06 80 HIS A CA 1
ATOM 641 C C . HIS A 1 80 ? -3.029 3.855 -5.051 1.00 98.06 80 HIS A C 1
ATOM 643 O O . HIS A 1 80 ? -2.401 4.527 -5.872 1.00 98.06 80 HIS A O 1
ATOM 649 N N . LEU A 1 81 ? -2.931 2.525 -5.010 1.00 98.19 81 LEU A N 1
ATOM 650 C CA . LEU A 1 81 ? -2.019 1.762 -5.861 1.00 98.19 81 LEU A CA 1
ATOM 651 C C . LEU A 1 81 ? -2.430 1.727 -7.336 1.00 98.19 81 LEU A C 1
ATOM 653 O O . LEU A 1 81 ? -1.565 1.582 -8.197 1.00 98.19 81 LEU A O 1
ATOM 657 N N . LEU A 1 82 ? -3.710 1.918 -7.658 1.00 97.88 82 LEU A N 1
ATOM 658 C CA . LEU A 1 82 ? -4.146 2.136 -9.039 1.00 97.88 82 LEU A CA 1
ATOM 659 C C . LEU A 1 82 ? -3.551 3.430 -9.615 1.00 97.88 82 LEU A C 1
ATOM 661 O O . LEU A 1 82 ? -3.075 3.428 -10.751 1.00 97.88 82 LEU A O 1
ATOM 665 N N . GLU A 1 83 ? -3.483 4.503 -8.823 1.00 97.25 83 GLU A N 1
ATOM 666 C CA . GLU A 1 83 ? -2.822 5.748 -9.239 1.00 97.25 83 GLU A CA 1
ATOM 667 C C . GLU A 1 83 ? -1.299 5.581 -9.358 1.00 97.25 83 GLU A C 1
ATOM 669 O O . GLU A 1 83 ? -0.689 6.107 -10.290 1.00 97.25 83 GLU A O 1
ATOM 674 N N . VAL A 1 84 ? -0.672 4.807 -8.463 1.00 97.19 84 VAL A N 1
ATOM 675 C CA . VAL A 1 84 ? 0.752 4.425 -8.579 1.00 97.19 84 VAL A CA 1
ATOM 676 C C . VAL A 1 84 ? 0.999 3.644 -9.875 1.00 97.19 84 VAL A C 1
ATOM 678 O O . VAL A 1 84 ? 1.913 3.966 -10.638 1.00 97.19 84 VAL A O 1
ATOM 681 N N . SER A 1 85 ? 0.156 2.648 -10.156 1.00 97.50 85 SER A N 1
ATOM 682 C CA . SER A 1 85 ? 0.225 1.820 -11.364 1.00 97.50 85 SER A CA 1
ATOM 683 C C . SER A 1 85 ? 0.109 2.681 -12.622 1.00 97.50 85 SER A C 1
ATOM 685 O O . SER A 1 85 ? 0.940 2.572 -13.525 1.00 97.50 85 SER A O 1
ATOM 687 N N . LYS A 1 86 ? -0.829 3.636 -12.642 1.00 97.25 86 LYS A N 1
ATOM 688 C CA . LYS A 1 86 ? -0.973 4.607 -13.733 1.00 97.25 86 LYS A CA 1
ATOM 689 C C . LYS A 1 86 ? 0.300 5.430 -13.960 1.00 97.25 86 LYS A C 1
ATOM 691 O O . LYS A 1 86 ? 0.775 5.491 -15.093 1.00 97.25 86 LYS A O 1
ATOM 696 N N . ARG A 1 87 ? 0.910 5.980 -12.902 1.00 95.88 87 ARG A N 1
ATOM 697 C CA . ARG A 1 87 ? 2.190 6.711 -13.015 1.00 95.88 87 ARG A CA 1
ATOM 698 C C . ARG A 1 87 ? 3.317 5.842 -13.583 1.00 95.88 87 ARG A C 1
ATOM 700 O O . ARG A 1 87 ? 4.141 6.338 -14.345 1.00 95.88 87 ARG A O 1
ATOM 707 N N . CYS A 1 88 ? 3.354 4.554 -13.241 1.00 95.31 88 CYS A N 1
ATOM 708 C CA . CYS A 1 88 ? 4.337 3.605 -13.779 1.00 95.31 88 CYS A CA 1
ATOM 709 C C . CYS A 1 88 ? 4.059 3.244 -15.249 1.00 95.31 88 CYS A C 1
ATOM 711 O O . CYS A 1 88 ? 4.976 3.058 -16.045 1.00 95.31 88 CYS A O 1
ATOM 713 N N . ILE A 1 89 ? 2.789 3.157 -15.646 1.00 95.69 89 ILE A N 1
ATOM 714 C CA . ILE A 1 89 ? 2.398 2.922 -17.042 1.00 95.69 89 ILE A CA 1
ATOM 715 C C . ILE A 1 89 ? 2.808 4.101 -17.934 1.00 95.69 89 ILE A C 1
ATOM 717 O O . ILE A 1 89 ? 3.238 3.884 -19.070 1.00 95.69 89 ILE A O 1
ATOM 721 N N . GLU A 1 90 ? 2.660 5.323 -17.425 1.00 95.00 90 GLU A N 1
ATOM 722 C CA . GLU A 1 90 ? 2.935 6.575 -18.140 1.00 95.00 90 GLU A CA 1
ATOM 723 C C . GLU A 1 90 ? 4.420 6.978 -18.124 1.00 95.00 90 GLU A C 1
ATOM 725 O O . GLU A 1 90 ? 4.822 7.824 -18.921 1.00 95.00 90 GLU A O 1
ATOM 730 N N . SER A 1 91 ? 5.248 6.377 -17.260 1.00 94.50 91 SER A N 1
ATOM 731 C CA . SER A 1 91 ? 6.684 6.676 -17.200 1.00 94.50 91 SER A CA 1
ATOM 732 C C . SER A 1 91 ? 7.421 6.229 -18.465 1.00 94.50 91 SER A C 1
ATOM 734 O O . SER A 1 91 ? 7.007 5.276 -19.131 1.00 94.50 91 SER A O 1
ATOM 736 N N . ALA A 1 92 ? 8.561 6.860 -18.761 1.00 93.00 92 ALA A N 1
ATOM 737 C CA . ALA A 1 92 ? 9.489 6.374 -19.779 1.00 93.00 92 ALA A CA 1
ATOM 738 C C . ALA A 1 92 ? 10.010 4.971 -19.423 1.00 93.00 92 ALA A C 1
ATOM 740 O O . ALA A 1 92 ? 9.976 4.570 -18.256 1.00 93.00 92 ALA A O 1
ATOM 741 N N . ASP A 1 93 ? 10.454 4.213 -20.432 1.00 87.31 93 ASP A N 1
ATOM 742 C CA . ASP A 1 93 ? 11.007 2.870 -20.221 1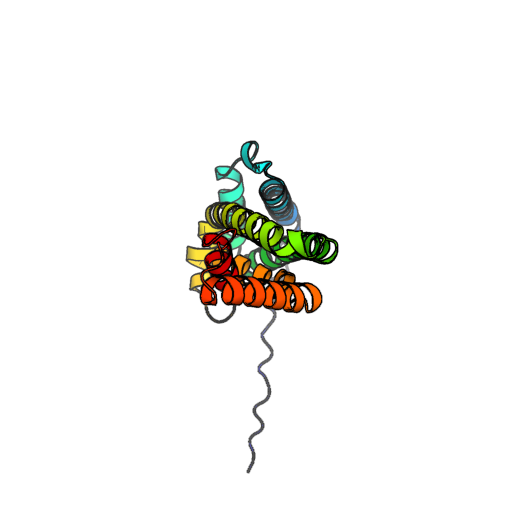.00 87.31 93 ASP A CA 1
ATOM 743 C C . ASP A 1 93 ? 12.211 2.943 -19.290 1.00 87.31 93 ASP A C 1
ATOM 745 O O . ASP A 1 93 ? 12.168 2.342 -18.227 1.00 87.31 93 ASP A O 1
ATOM 749 N N . GLU A 1 94 ? 13.220 3.749 -19.617 1.00 86.94 94 GLU A N 1
ATOM 750 C CA . GLU A 1 94 ? 14.453 3.916 -18.829 1.00 86.94 94 GLU A CA 1
ATOM 751 C C . GLU A 1 94 ? 14.233 4.264 -17.345 1.00 86.94 94 GLU A C 1
ATOM 753 O O . GLU A 1 94 ? 15.008 3.826 -16.498 1.00 86.94 94 GLU A O 1
ATOM 758 N N . ASP A 1 95 ? 13.129 4.938 -17.016 1.00 90.25 95 ASP A N 1
ATOM 759 C CA . ASP A 1 95 ? 12.792 5.359 -15.652 1.00 90.25 95 ASP A CA 1
ATOM 760 C C . ASP A 1 95 ? 11.895 4.372 -14.894 1.00 90.25 95 ASP A C 1
ATOM 762 O O . ASP A 1 95 ? 11.643 4.550 -13.699 1.00 90.25 95 ASP A O 1
ATOM 766 N N . LEU A 1 96 ? 11.349 3.349 -15.557 1.00 92.31 96 LEU A N 1
ATOM 767 C CA . LEU A 1 96 ? 10.340 2.487 -14.942 1.00 92.31 96 LEU A CA 1
ATOM 768 C C . LEU A 1 96 ? 10.888 1.762 -13.707 1.00 92.31 96 LEU A C 1
ATOM 770 O O . LEU A 1 96 ? 10.256 1.790 -12.652 1.00 92.31 96 LEU A O 1
ATOM 774 N N . LEU A 1 97 ? 12.049 1.115 -13.819 1.00 90.19 97 LEU A N 1
ATOM 775 C CA . LEU A 1 97 ? 12.625 0.354 -12.708 1.00 90.19 97 LEU A CA 1
ATOM 776 C C . LEU A 1 97 ? 13.030 1.236 -11.519 1.00 90.19 97 LEU A C 1
ATOM 778 O O . LEU A 1 97 ? 12.807 0.850 -10.368 1.00 90.19 97 LEU A O 1
ATOM 782 N N . SER A 1 98 ? 13.587 2.423 -11.772 1.00 90.44 98 SER A N 1
ATOM 783 C CA . SER A 1 98 ? 13.933 3.371 -10.707 1.00 90.44 98 SER A CA 1
ATOM 784 C C . SER A 1 98 ? 12.674 3.913 -10.024 1.00 90.44 98 SER A C 1
ATOM 786 O O . SER A 1 98 ? 12.623 3.972 -8.793 1.00 90.44 98 SER A O 1
ATOM 788 N N . ARG A 1 99 ? 11.616 4.205 -10.791 1.00 93.44 99 ARG A N 1
ATOM 789 C CA . ARG A 1 99 ? 10.304 4.584 -10.253 1.00 93.44 99 ARG A CA 1
ATOM 790 C C . ARG A 1 99 ? 9.683 3.473 -9.415 1.00 93.44 99 ARG A C 1
ATOM 792 O O . ARG A 1 99 ? 9.270 3.745 -8.294 1.00 93.44 99 ARG A O 1
ATOM 799 N N . LEU A 1 100 ? 9.642 2.238 -9.917 1.00 94.12 100 LEU A N 1
ATOM 800 C CA . LEU A 1 100 ? 9.102 1.097 -9.172 1.00 94.12 100 LEU A CA 1
ATOM 801 C C . LEU A 1 100 ? 9.823 0.917 -7.837 1.00 94.12 100 LEU A C 1
ATOM 803 O O . LEU A 1 100 ? 9.167 0.718 -6.819 1.00 94.12 100 LEU A O 1
ATOM 807 N N . LYS A 1 101 ? 11.157 1.048 -7.824 1.00 92.38 101 LYS A N 1
ATOM 808 C CA . LYS A 1 101 ? 11.965 1.013 -6.598 1.00 92.38 101 LYS A CA 1
ATOM 809 C C . LYS A 1 101 ? 11.513 2.069 -5.588 1.00 92.38 101 LYS A C 1
ATOM 811 O O . LYS A 1 101 ? 11.292 1.721 -4.433 1.00 92.38 101 LYS A O 1
ATOM 816 N N . VAL A 1 102 ? 11.360 3.324 -6.011 1.00 94.12 102 VAL A N 1
ATOM 817 C CA . VAL A 1 102 ? 10.909 4.416 -5.129 1.00 94.12 102 VAL A CA 1
ATOM 818 C C . VAL A 1 102 ? 9.504 4.143 -4.595 1.00 94.12 102 VAL A C 1
ATOM 820 O O . VAL A 1 102 ? 9.307 4.135 -3.384 1.00 94.12 102 VAL A O 1
ATOM 823 N N . GLU A 1 103 ? 8.552 3.841 -5.480 1.00 96.12 103 GLU A N 1
ATOM 824 C CA . GLU A 1 103 ? 7.152 3.612 -5.099 1.00 96.12 103 GLU A CA 1
ATOM 825 C C . GLU A 1 103 ? 7.013 2.375 -4.185 1.00 96.12 103 GLU A C 1
ATOM 827 O O . GLU A 1 103 ? 6.171 2.360 -3.291 1.00 96.12 103 GLU A O 1
ATOM 832 N N . TRP A 1 104 ? 7.859 1.349 -4.343 1.00 96.38 104 TRP A N 1
ATOM 833 C CA . TRP A 1 104 ? 7.890 0.183 -3.453 1.00 96.38 104 TRP A CA 1
ATOM 834 C C . TRP A 1 104 ? 8.421 0.502 -2.055 1.00 96.38 104 TRP A C 1
ATOM 836 O O . TRP A 1 104 ? 7.844 0.056 -1.061 1.00 96.38 104 TRP A O 1
ATOM 846 N N . GLU A 1 105 ? 9.524 1.245 -1.954 1.00 95.38 105 GLU A N 1
ATOM 847 C CA . GLU A 1 105 ? 10.080 1.629 -0.652 1.00 95.38 105 GLU A CA 1
ATOM 848 C C . GLU A 1 105 ? 9.120 2.557 0.107 1.00 95.38 105 GLU A C 1
ATOM 850 O O . GLU A 1 105 ? 8.860 2.327 1.294 1.00 95.38 105 GLU A O 1
ATOM 855 N N . ASP A 1 106 ? 8.509 3.523 -0.585 1.00 96.75 106 ASP A N 1
ATOM 856 C CA . ASP A 1 106 ? 7.470 4.383 -0.009 1.00 96.75 106 ASP A CA 1
ATOM 857 C C . ASP A 1 106 ? 6.233 3.584 0.409 1.00 96.75 106 ASP A C 1
ATOM 859 O O . ASP A 1 106 ? 5.703 3.774 1.510 1.00 96.75 106 ASP A O 1
ATOM 863 N N . HIS A 1 107 ? 5.791 2.629 -0.413 1.00 97.81 107 HIS A N 1
ATOM 864 C CA . HIS A 1 107 ? 4.662 1.767 -0.065 1.00 97.81 107 HIS A CA 1
ATOM 865 C C . HIS A 1 107 ? 4.935 0.942 1.196 1.00 97.81 107 HIS A C 1
ATOM 867 O O . HIS A 1 107 ? 4.103 0.898 2.101 1.00 97.81 107 HIS A O 1
ATOM 873 N N . LYS A 1 108 ? 6.123 0.341 1.330 1.00 97.06 108 LYS A N 1
ATOM 874 C CA . LYS A 1 108 ? 6.496 -0.389 2.556 1.00 97.06 108 LYS A CA 1
ATOM 875 C C . LYS A 1 108 ? 6.500 0.518 3.785 1.00 97.06 108 LYS A C 1
ATOM 877 O O . LYS A 1 108 ? 6.017 0.115 4.844 1.00 97.06 108 LYS A O 1
ATOM 882 N N . MET A 1 109 ? 7.033 1.733 3.659 1.00 96.94 109 MET A N 1
ATOM 883 C CA . MET A 1 109 ? 7.090 2.693 4.763 1.00 96.94 109 MET A CA 1
ATOM 884 C C . MET A 1 109 ? 5.684 3.121 5.208 1.00 96.94 109 MET A C 1
ATOM 886 O O . MET A 1 109 ? 5.353 3.045 6.396 1.00 96.94 109 MET A O 1
ATOM 890 N N . THR A 1 110 ? 4.826 3.484 4.256 1.00 97.94 110 THR A N 1
ATOM 891 C CA . THR A 1 110 ? 3.436 3.886 4.522 1.00 97.94 110 THR A CA 1
ATOM 892 C C . THR A 1 110 ? 2.600 2.735 5.084 1.00 97.94 110 THR A C 1
ATOM 894 O O . THR A 1 110 ? 1.902 2.917 6.085 1.00 97.94 110 THR A O 1
ATOM 897 N N . MET A 1 111 ? 2.751 1.518 4.555 1.00 98.38 111 MET A N 1
ATOM 898 C CA . MET A 1 111 ? 2.109 0.321 5.107 1.00 98.38 111 MET A CA 1
ATOM 899 C C . MET A 1 111 ? 2.597 -0.034 6.513 1.00 98.38 111 MET A C 1
ATOM 901 O O . MET A 1 111 ? 1.806 -0.528 7.318 1.00 98.38 111 MET A O 1
ATOM 905 N N . GLY A 1 112 ? 3.863 0.239 6.841 1.00 97.94 112 GLY A N 1
ATOM 906 C CA . GLY A 1 112 ? 4.379 0.119 8.206 1.00 97.94 112 GLY A CA 1
ATOM 907 C C . GLY A 1 112 ? 3.603 0.999 9.190 1.00 97.94 112 GLY A C 1
ATOM 908 O O . GLY A 1 112 ? 3.133 0.507 10.215 1.00 97.94 112 GLY A O 1
ATOM 909 N N . MET A 1 113 ? 3.371 2.266 8.832 1.00 97.81 113 MET A N 1
ATOM 910 C CA . MET A 1 113 ? 2.572 3.193 9.645 1.00 97.81 113 MET A CA 1
ATOM 911 C C . MET A 1 113 ? 1.106 2.754 9.765 1.00 97.81 113 MET A C 1
ATOM 913 O O . MET A 1 113 ? 0.537 2.788 10.858 1.00 97.81 113 MET A O 1
ATOM 917 N N . ILE A 1 114 ? 0.492 2.300 8.667 1.00 98.19 114 ILE A N 1
ATOM 918 C CA . ILE A 1 114 ? -0.898 1.812 8.669 1.00 98.19 114 ILE A CA 1
ATOM 919 C C . ILE A 1 114 ? -1.037 0.569 9.562 1.00 98.19 114 ILE A C 1
ATOM 921 O O . ILE A 1 114 ? -1.983 0.476 10.348 1.00 98.19 114 ILE A O 1
ATOM 925 N N . ARG A 1 115 ? -0.079 -0.365 9.501 1.00 97.38 115 ARG A N 1
ATOM 926 C CA . ARG A 1 115 ? -0.019 -1.535 10.392 1.00 97.38 115 ARG A CA 1
ATOM 927 C C . ARG A 1 115 ? 0.062 -1.113 11.858 1.00 97.38 115 ARG A C 1
ATOM 929 O O . ARG A 1 115 ? -0.619 -1.701 12.694 1.00 97.38 115 ARG A O 1
ATOM 936 N N . ASP A 1 116 ? 0.867 -0.105 12.180 1.00 96.94 116 ASP A N 1
ATOM 937 C CA . ASP A 1 116 ? 1.038 0.347 13.563 1.00 96.94 116 ASP A CA 1
ATOM 938 C C . ASP A 1 116 ? -0.254 0.977 14.114 1.00 96.94 116 ASP A C 1
ATOM 940 O O . ASP A 1 116 ? -0.645 0.689 15.249 1.00 96.94 116 ASP A O 1
ATOM 944 N N . ILE A 1 117 ? -0.988 1.728 13.283 1.00 97.31 117 ILE A N 1
ATOM 945 C CA . ILE A 1 117 ? -2.338 2.228 13.602 1.00 97.31 117 ILE A CA 1
ATOM 946 C C . ILE A 1 117 ? -3.323 1.069 13.810 1.00 97.31 117 ILE A C 1
ATOM 948 O O . ILE A 1 117 ? -4.120 1.077 14.749 1.00 97.31 117 ILE A O 1
ATOM 952 N N . LEU A 1 118 ? -3.273 0.052 12.949 1.00 97.44 118 LEU A N 1
ATOM 953 C CA . LEU A 1 118 ? -4.215 -1.071 12.940 1.00 97.44 118 LEU A CA 1
ATOM 954 C C . LEU A 1 118 ? -3.718 -2.296 13.722 1.00 97.44 118 LEU A C 1
ATOM 956 O O . LEU A 1 118 ? -4.258 -3.393 13.582 1.00 97.44 118 LEU A O 1
ATOM 960 N N . MET A 1 119 ? -2.749 -2.125 14.621 1.00 96.62 119 MET A N 1
ATOM 961 C CA . MET A 1 119 ? -2.113 -3.225 15.355 1.00 96.62 119 MET A CA 1
ATOM 962 C C . MET A 1 119 ? -3.115 -4.112 16.113 1.00 96.62 119 MET A C 1
ATOM 964 O O . MET A 1 119 ? -2.939 -5.330 16.213 1.00 96.62 119 MET A O 1
ATOM 968 N N . TYR A 1 120 ? -4.189 -3.524 16.652 1.00 96.88 120 TYR A N 1
ATOM 969 C CA . TYR A 1 120 ? -5.223 -4.284 17.353 1.00 96.88 120 TYR A CA 1
ATOM 970 C C . TYR A 1 120 ? -6.015 -5.207 16.413 1.00 96.88 120 TYR A C 1
ATOM 972 O O . TYR A 1 120 ? -6.371 -6.318 16.817 1.00 96.88 120 TYR A O 1
ATOM 980 N N . MET A 1 121 ? -6.252 -4.785 15.165 1.00 96.12 121 MET A N 1
ATOM 981 C CA . MET A 1 121 ? -6.884 -5.619 14.140 1.00 96.12 121 MET A CA 1
ATOM 982 C C . MET A 1 121 ? -6.036 -6.857 13.855 1.00 96.12 121 MET A C 1
ATOM 984 O O . MET A 1 121 ? -6.573 -7.964 13.902 1.00 96.12 121 MET A O 1
ATOM 988 N N . ASP A 1 122 ? -4.733 -6.691 13.625 1.00 96.19 122 ASP A N 1
ATOM 989 C CA . ASP A 1 122 ? -3.834 -7.817 13.344 1.00 96.19 122 ASP A CA 1
ATOM 990 C C . ASP A 1 122 ? -3.814 -8.821 14.505 1.00 96.19 122 ASP A C 1
ATOM 992 O O . ASP A 1 122 ? -3.963 -10.033 14.319 1.00 96.19 122 ASP A O 1
ATOM 996 N N . ARG A 1 123 ? -3.698 -8.316 15.738 1.00 95.81 123 ARG A N 1
ATOM 997 C CA . ARG A 1 123 ? -3.584 -9.161 16.936 1.00 95.81 123 ARG A CA 1
ATOM 998 C C . ARG A 1 123 ? -4.869 -9.904 17.296 1.00 95.81 123 ARG A C 1
ATOM 1000 O O . ARG A 1 123 ? -4.779 -10.998 17.855 1.00 95.81 123 ARG A O 1
ATOM 1007 N N . ASN A 1 124 ? -6.036 -9.325 17.010 1.00 94.94 124 ASN A N 1
ATOM 1008 C CA . ASN A 1 124 ? -7.320 -9.857 17.475 1.00 94.94 124 ASN A CA 1
ATOM 1009 C C . ASN A 1 124 ? -8.199 -10.361 16.333 1.00 94.94 124 ASN A C 1
ATOM 1011 O O . ASN A 1 124 ? -8.650 -11.500 16.381 1.00 94.94 124 ASN A O 1
ATOM 1015 N N . TYR A 1 125 ? -8.449 -9.539 15.314 1.00 95.12 125 TYR A N 1
ATOM 1016 C CA . TYR A 1 125 ? -9.372 -9.890 14.237 1.00 95.12 125 TYR A CA 1
ATOM 1017 C C . TYR A 1 125 ? -8.732 -10.835 13.215 1.00 95.12 125 TYR A C 1
ATOM 1019 O O . TYR A 1 125 ? -9.265 -11.920 12.981 1.00 95.12 125 TYR A O 1
ATOM 1027 N N . VAL A 1 126 ? -7.574 -10.468 12.656 1.00 95.56 126 VAL A N 1
ATOM 1028 C CA . VAL A 1 126 ? -6.888 -11.259 11.615 1.00 95.56 126 VAL A CA 1
ATOM 1029 C C . VAL A 1 126 ? -6.489 -12.630 12.155 1.00 95.56 126 VAL A C 1
ATOM 1031 O O . VAL A 1 126 ? -6.772 -13.649 11.529 1.00 95.56 126 VAL A O 1
ATOM 1034 N N . ARG A 1 127 ? -5.933 -12.682 13.374 1.00 94.25 127 ARG A N 1
ATOM 1035 C CA . ARG A 1 127 ? -5.565 -13.940 14.045 1.00 94.25 127 ARG A CA 1
ATOM 1036 C C . ARG A 1 127 ? -6.737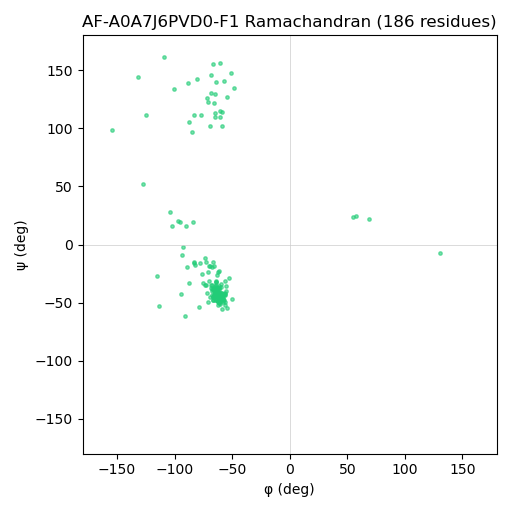 -14.921 14.199 1.00 94.25 127 ARG A C 1
ATOM 1038 O O . ARG A 1 127 ? -6.515 -16.128 14.205 1.00 94.25 127 ARG A O 1
ATOM 1045 N N . GLN A 1 128 ? -7.964 -14.421 14.342 1.00 94.25 128 GLN A N 1
ATOM 1046 C CA . GLN A 1 128 ? -9.168 -15.250 14.456 1.00 94.25 128 GLN A CA 1
ATOM 1047 C C . GLN A 1 128 ? -9.711 -15.709 13.094 1.00 94.25 128 GLN A C 1
ATOM 1049 O O . GLN A 1 128 ? -10.462 -16.680 13.046 1.00 94.25 128 GLN A O 1
ATOM 1054 N N . HIS A 1 129 ? -9.317 -15.059 11.993 1.00 94.31 129 HIS A N 1
ATOM 1055 C CA . HIS A 1 129 ? -9.840 -15.313 10.646 1.00 94.31 129 HIS A CA 1
ATOM 1056 C C . HIS A 1 129 ? -8.726 -15.586 9.612 1.00 94.31 129 HIS A C 1
ATOM 1058 O O . HIS A 1 129 ? -8.726 -14.981 8.538 1.00 94.31 129 HIS A O 1
ATOM 1064 N N . PRO A 1 130 ? -7.795 -16.530 9.865 1.00 92.44 130 PRO A N 1
ATOM 1065 C CA . PRO A 1 130 ? -6.622 -16.746 9.009 1.00 92.44 130 PRO A CA 1
ATOM 1066 C C . PRO A 1 130 ? -6.951 -17.272 7.601 1.00 92.44 130 PRO A C 1
ATOM 1068 O O . PRO A 1 130 ? -6.102 -17.240 6.721 1.00 92.44 130 PRO A O 1
ATOM 1071 N N . GLN A 1 131 ? -8.170 -17.776 7.373 1.00 90.69 131 GLN A N 1
ATOM 1072 C CA . GLN A 1 131 ? -8.621 -18.214 6.045 1.00 90.69 131 GLN A CA 1
ATOM 1073 C C . GLN A 1 131 ? -9.152 -17.065 5.175 1.00 90.69 131 GLN A C 1
ATOM 1075 O O . GLN A 1 131 ? -9.324 -17.245 3.974 1.00 90.69 131 GLN A O 1
ATOM 1080 N N . GLN A 1 132 ? -9.458 -15.911 5.776 1.00 87.69 132 GLN A N 1
ATOM 1081 C CA . GLN A 1 132 ? -10.080 -14.768 5.095 1.00 87.69 132 GLN A CA 1
ATOM 1082 C C . GLN A 1 132 ? -9.159 -13.548 5.060 1.00 87.69 132 GLN A C 1
ATOM 1084 O O . GLN A 1 132 ? -9.270 -12.726 4.155 1.00 87.69 132 GLN A O 1
ATOM 1089 N N . CYS A 1 133 ? -8.258 -13.427 6.036 1.00 93.62 133 CYS A N 1
ATOM 1090 C CA . CYS A 1 133 ? -7.408 -12.261 6.210 1.00 93.62 133 CYS A CA 1
ATOM 1091 C C . CYS A 1 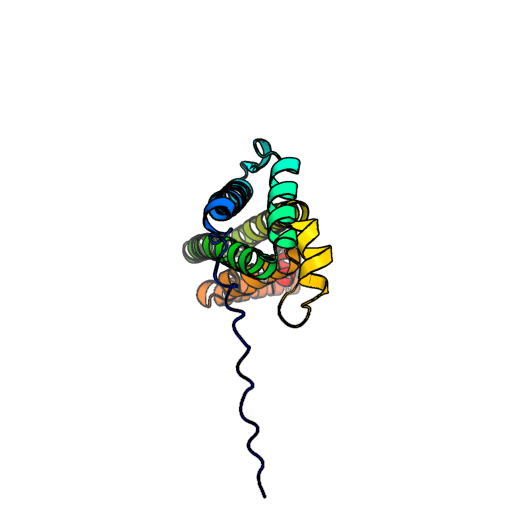133 ? -5.950 -12.673 6.413 1.00 93.62 133 CYS A C 1
ATOM 1093 O O . CYS A 1 133 ? -5.647 -13.641 7.111 1.00 93.62 133 CYS A O 1
ATOM 1095 N N . VAL A 1 134 ? -5.055 -11.861 5.864 1.00 96.56 134 VAL A N 1
ATOM 1096 C CA . VAL A 1 134 ? -3.624 -11.834 6.197 1.00 96.56 134 VAL A CA 1
ATOM 1097 C C . VAL A 1 134 ? -3.311 -10.549 6.974 1.00 96.56 134 VAL A C 1
ATOM 1099 O O . VAL A 1 134 ? -4.126 -9.621 6.918 1.00 96.56 134 VAL A O 1
ATOM 1102 N N . PRO A 1 135 ? -2.183 -10.459 7.703 1.00 97.88 135 PRO A N 1
ATOM 1103 C CA . PRO A 1 135 ? -1.797 -9.230 8.396 1.00 97.88 135 PRO A CA 1
ATOM 1104 C C . PRO A 1 135 ? -1.827 -8.004 7.480 1.00 97.88 135 PRO A C 1
ATOM 1106 O O . PRO A 1 135 ? -1.551 -8.112 6.284 1.00 97.88 135 PRO A O 1
ATOM 1109 N N . VAL A 1 136 ? -2.154 -6.833 8.031 1.00 97.94 136 VAL A N 1
ATOM 1110 C CA . VAL A 1 136 ? -2.368 -5.598 7.252 1.00 97.94 136 VAL A CA 1
ATOM 1111 C C . VAL A 1 136 ? -1.166 -5.256 6.369 1.00 97.94 136 VAL A C 1
ATOM 1113 O O . VAL A 1 136 ? -1.339 -4.873 5.215 1.00 97.94 136 VAL A O 1
ATOM 1116 N N . TYR A 1 137 ? 0.051 -5.437 6.884 1.00 97.94 137 TYR A N 1
ATOM 1117 C CA . TYR A 1 137 ? 1.271 -5.209 6.110 1.00 97.94 137 TYR A CA 1
ATOM 1118 C C . TYR A 1 137 ? 1.366 -6.149 4.898 1.00 97.94 137 TYR A C 1
ATOM 1120 O O . TYR A 1 137 ? 1.546 -5.686 3.775 1.00 97.94 137 TYR A O 1
ATOM 1128 N N . ASP A 1 138 ? 1.155 -7.451 5.111 1.00 97.50 138 ASP A N 1
ATOM 1129 C CA . ASP A 1 138 ? 1.212 -8.472 4.058 1.00 97.50 138 ASP A CA 1
ATOM 1130 C C . ASP A 1 138 ? 0.100 -8.279 3.018 1.00 97.50 138 ASP A C 1
ATOM 1132 O O . ASP A 1 138 ? 0.322 -8.469 1.821 1.00 97.50 138 ASP A O 1
ATOM 1136 N N . MET A 1 139 ? -1.085 -7.840 3.461 1.00 98.06 139 MET A N 1
ATOM 1137 C CA . MET A 1 139 ? -2.173 -7.426 2.574 1.00 98.06 139 MET A CA 1
ATOM 1138 C C . MET A 1 139 ? -1.700 -6.299 1.653 1.00 98.06 139 MET A C 1
ATOM 1140 O O . MET A 1 139 ? -1.835 -6.420 0.437 1.00 98.06 139 MET A O 1
ATOM 1144 N N . GLY A 1 140 ? -1.071 -5.256 2.201 1.00 97.94 140 GLY A N 1
ATOM 1145 C CA . GLY A 1 140 ? -0.543 -4.147 1.408 1.00 97.94 140 GLY A CA 1
ATOM 1146 C C . GLY A 1 140 ? 0.487 -4.592 0.368 1.00 97.94 140 GLY A C 1
ATOM 1147 O O . GLY A 1 140 ? 0.433 -4.132 -0.774 1.00 97.94 140 GLY A O 1
ATOM 1148 N N . LEU A 1 141 ? 1.397 -5.508 0.720 1.00 97.31 141 LEU A N 1
ATOM 1149 C CA . LEU A 1 141 ? 2.375 -6.046 -0.236 1.00 97.31 141 LEU A CA 1
ATOM 1150 C C . LEU A 1 141 ? 1.694 -6.837 -1.359 1.00 97.31 141 LEU A C 1
ATOM 1152 O O . LEU A 1 141 ? 2.026 -6.660 -2.532 1.00 97.31 141 LEU A O 1
ATOM 1156 N N . ARG A 1 142 ? 0.707 -7.673 -1.010 1.00 96.62 142 ARG A N 1
ATOM 1157 C CA . ARG A 1 142 ? -0.088 -8.432 -1.982 1.00 96.62 142 ARG A CA 1
ATOM 1158 C C . ARG A 1 142 ? -0.804 -7.503 -2.960 1.00 96.62 142 ARG A C 1
ATOM 1160 O O . ARG A 1 142 ? -0.724 -7.725 -4.164 1.00 96.62 142 ARG A O 1
ATOM 1167 N N . VAL A 1 143 ? -1.460 -6.453 -2.463 1.00 97.81 143 VAL A N 1
ATOM 1168 C CA . VAL A 1 143 ? -2.172 -5.491 -3.319 1.00 97.81 143 VAL A CA 1
ATOM 1169 C C . VAL A 1 143 ? -1.198 -4.759 -4.247 1.00 97.81 143 VAL A C 1
ATOM 1171 O O . VAL A 1 143 ? -1.515 -4.588 -5.423 1.00 97.81 143 VAL A O 1
ATOM 1174 N N . PHE A 1 144 ? -0.002 -4.383 -3.778 1.00 98.12 144 PHE A N 1
ATOM 1175 C CA . PHE A 1 144 ? 1.029 -3.776 -4.634 1.00 98.12 144 PHE A CA 1
ATOM 1176 C C . PHE A 1 144 ? 1.453 -4.718 -5.758 1.00 98.12 144 PHE A C 1
ATOM 1178 O O . PHE A 1 144 ? 1.441 -4.330 -6.929 1.00 98.12 144 PHE A O 1
ATOM 1185 N N . ARG A 1 145 ? 1.775 -5.970 -5.415 1.00 95.88 145 ARG A N 1
ATOM 1186 C CA . ARG A 1 145 ? 2.144 -6.993 -6.395 1.00 95.88 145 ARG A CA 1
ATOM 1187 C C . ARG A 1 145 ? 1.039 -7.182 -7.429 1.00 95.88 145 ARG A C 1
ATOM 1189 O O . ARG A 1 145 ? 1.325 -7.167 -8.618 1.00 95.88 145 ARG A O 1
ATOM 1196 N N . ASP A 1 146 ? -0.210 -7.316 -7.001 1.00 95.75 146 ASP A N 1
ATOM 1197 C CA . ASP A 1 146 ? -1.319 -7.639 -7.904 1.00 95.75 146 ASP A CA 1
ATOM 1198 C C . ASP A 1 146 ? -1.744 -6.428 -8.764 1.00 95.75 146 ASP A C 1
ATOM 1200 O O . ASP A 1 146 ? -2.115 -6.595 -9.926 1.00 95.75 146 ASP A O 1
ATOM 1204 N N . THR A 1 147 ? -1.636 -5.204 -8.233 1.00 96.56 147 THR A N 1
ATOM 1205 C CA . THR A 1 147 ? -2.144 -3.974 -8.878 1.00 96.56 147 THR A CA 1
ATOM 1206 C C . THR A 1 147 ? -1.085 -3.238 -9.701 1.00 96.56 147 THR A C 1
ATOM 1208 O O . THR A 1 147 ? -1.367 -2.759 -10.804 1.00 96.56 147 THR A O 1
ATOM 1211 N N . VAL A 1 148 ? 0.137 -3.118 -9.175 1.00 96.62 148 VAL A N 1
ATOM 1212 C CA . VAL A 1 148 ? 1.228 -2.373 -9.821 1.00 96.62 148 VAL A CA 1
ATOM 1213 C C . VAL A 1 148 ? 2.034 -3.315 -10.706 1.00 96.62 148 VAL A C 1
ATOM 1215 O O . VAL A 1 148 ? 2.059 -3.147 -11.924 1.00 96.62 148 VAL A O 1
ATOM 1218 N N . ILE A 1 149 ? 2.640 -4.347 -10.114 1.00 94.31 149 ILE A N 1
ATOM 1219 C CA . ILE A 1 149 ? 3.500 -5.290 -10.845 1.00 94.31 149 ILE A CA 1
ATOM 1220 C C . ILE A 1 149 ? 2.677 -6.235 -11.724 1.00 94.31 149 ILE A C 1
ATOM 1222 O O . ILE A 1 149 ? 3.100 -6.579 -12.821 1.00 94.31 149 ILE A O 1
ATOM 1226 N N . GLY A 1 150 ? 1.483 -6.627 -11.282 1.00 93.44 150 GLY A N 1
ATOM 1227 C CA . GLY A 1 150 ? 0.586 -7.525 -12.004 1.00 93.44 150 GLY A CA 1
ATOM 1228 C C . GLY A 1 150 ? 0.016 -6.921 -13.288 1.00 93.44 150 GLY A C 1
ATOM 1229 O O . GLY A 1 150 ? -0.401 -7.665 -14.183 1.00 93.44 150 GLY A O 1
ATOM 1230 N N . HIS A 1 151 ? 0.046 -5.591 -13.427 1.00 96.12 151 HIS A N 1
ATOM 1231 C CA . HIS A 1 151 ? -0.404 -4.917 -14.637 1.00 96.12 151 HIS A CA 1
ATOM 1232 C C . HIS A 1 151 ? 0.507 -5.278 -15.818 1.00 96.12 151 HIS A C 1
ATOM 1234 O O . HIS A 1 151 ? 1.702 -4.987 -15.804 1.00 96.12 151 HIS A O 1
ATOM 1240 N N . ALA A 1 152 ? -0.065 -5.855 -16.882 1.00 94.12 152 ALA A N 1
ATOM 1241 C CA . ALA A 1 152 ? 0.692 -6.451 -17.989 1.00 94.12 152 ALA A CA 1
ATOM 1242 C C . ALA A 1 152 ? 1.778 -5.523 -18.558 1.00 94.12 152 ALA A C 1
ATOM 1244 O O . ALA A 1 152 ? 2.935 -5.909 -18.669 1.00 94.12 152 ALA A O 1
ATOM 1245 N N . ARG A 1 153 ? 1.432 -4.256 -18.818 1.00 94.44 153 ARG A N 1
ATOM 1246 C CA . ARG A 1 153 ? 2.388 -3.277 -19.352 1.00 94.44 153 ARG A CA 1
ATOM 1247 C C . ARG A 1 153 ? 3.544 -2.971 -18.395 1.00 94.44 153 ARG A C 1
ATOM 1249 O O . ARG A 1 153 ? 4.655 -2.771 -18.865 1.00 94.44 153 ARG A O 1
ATOM 1256 N N . VAL A 1 154 ? 3.296 -2.919 -17.086 1.00 94.94 154 VAL A N 1
ATOM 1257 C CA . VAL A 1 154 ? 4.349 -2.676 -16.087 1.00 94.94 154 VAL A CA 1
ATOM 1258 C C . VAL A 1 154 ? 5.235 -3.910 -15.992 1.00 94.94 154 VAL A C 1
ATOM 1260 O O . VAL A 1 154 ? 6.450 -3.798 -16.129 1.00 94.94 154 VAL A O 1
ATOM 1263 N N . ARG A 1 155 ? 4.618 -5.088 -15.850 1.00 93.19 155 ARG A N 1
ATOM 1264 C CA . ARG A 1 155 ? 5.302 -6.378 -15.751 1.00 93.19 155 ARG A CA 1
ATOM 1265 C C . ARG A 1 155 ? 6.256 -6.625 -16.912 1.00 93.19 155 ARG A C 1
ATOM 1267 O O . ARG A 1 155 ? 7.427 -6.912 -16.690 1.00 93.19 155 ARG A O 1
ATOM 1274 N N . ASP A 1 156 ? 5.758 -6.524 -18.140 1.00 92.88 156 ASP A N 1
ATOM 1275 C CA . ASP A 1 156 ? 6.508 -6.936 -19.326 1.00 92.88 156 ASP A CA 1
ATOM 1276 C C . ASP A 1 156 ? 7.715 -6.004 -19.555 1.00 92.88 156 ASP A C 1
ATOM 1278 O O . ASP A 1 156 ? 8.816 -6.468 -19.861 1.00 92.88 156 ASP A O 1
ATOM 1282 N N . ARG A 1 157 ? 7.539 -4.697 -19.304 1.00 93.75 157 ARG A N 1
ATOM 1283 C CA . ARG A 1 157 ? 8.623 -3.701 -19.340 1.00 93.75 157 ARG A CA 1
ATOM 1284 C C . ARG A 1 157 ? 9.638 -3.931 -18.220 1.00 93.75 157 ARG A C 1
ATOM 1286 O O . ARG A 1 157 ? 10.833 -3.985 -18.496 1.00 93.75 157 ARG A O 1
ATOM 1293 N N . ALA A 1 158 ? 9.177 -4.126 -16.982 1.00 91.06 158 ALA A N 1
ATOM 1294 C CA . ALA A 1 158 ? 10.049 -4.360 -15.833 1.00 91.06 158 ALA A CA 1
ATOM 1295 C C . ALA A 1 158 ? 10.894 -5.632 -16.011 1.00 91.06 158 ALA A C 1
ATOM 1297 O O . ALA A 1 158 ? 12.107 -5.587 -15.825 1.00 91.06 158 ALA A O 1
ATOM 1298 N N . ILE A 1 159 ? 10.289 -6.743 -16.452 1.00 90.31 159 ILE A N 1
ATOM 1299 C CA . ILE A 1 159 ? 11.014 -7.985 -16.765 1.00 90.31 159 ILE A CA 1
ATOM 1300 C C . ILE A 1 159 ? 12.048 -7.742 -17.868 1.00 90.31 159 ILE A C 1
ATOM 1302 O O . ILE A 1 159 ? 13.195 -8.163 -17.727 1.00 90.31 159 ILE A O 1
ATOM 1306 N N . GLY A 1 160 ? 11.671 -7.047 -18.946 1.00 90.56 160 GLY A N 1
ATOM 1307 C CA . GLY A 1 160 ? 12.592 -6.718 -20.036 1.00 90.56 160 GLY A CA 1
ATOM 1308 C C . GLY A 1 160 ? 13.826 -5.952 -19.555 1.00 90.56 160 GLY A C 1
ATOM 1309 O O . GLY A 1 160 ? 14.948 -6.291 -19.934 1.00 90.56 160 GLY A O 1
ATOM 1310 N N . GLN A 1 161 ? 13.634 -4.974 -18.670 1.00 88.94 161 GLN A N 1
ATOM 1311 C CA . GLN A 1 161 ? 14.731 -4.198 -18.101 1.00 88.94 161 GLN A CA 1
ATOM 1312 C C . GLN A 1 161 ? 15.580 -4.997 -17.107 1.00 88.94 161 GLN A C 1
ATOM 1314 O O . GLN A 1 161 ? 16.802 -4.936 -17.187 1.00 88.94 161 GLN A O 1
ATOM 1319 N N . ILE A 1 162 ? 14.974 -5.806 -16.230 1.00 87.06 162 ILE A N 1
ATOM 1320 C CA . ILE A 1 162 ? 15.720 -6.679 -15.304 1.00 87.06 162 ILE A CA 1
ATOM 1321 C C . ILE A 1 162 ? 16.603 -7.651 -16.094 1.00 87.06 162 ILE A C 1
ATOM 1323 O O . ILE A 1 162 ? 17.775 -7.830 -15.771 1.00 87.06 162 ILE A O 1
ATOM 1327 N N . LEU A 1 163 ? 16.067 -8.251 -17.161 1.00 87.69 163 LEU A N 1
ATOM 1328 C CA . LEU A 1 163 ? 16.834 -9.134 -18.039 1.00 87.69 163 LEU A CA 1
ATOM 1329 C C . LEU A 1 163 ? 17.960 -8.392 -18.768 1.00 87.69 163 LEU A C 1
ATOM 1331 O O . LEU A 1 163 ? 19.012 -8.984 -19.002 1.00 87.69 163 LEU A O 1
ATOM 1335 N N . ALA A 1 164 ? 17.758 -7.126 -19.137 1.00 86.69 164 ALA A N 1
ATOM 1336 C CA . ALA A 1 164 ? 18.805 -6.307 -19.738 1.00 86.69 164 ALA A CA 1
ATOM 1337 C C . ALA A 1 164 ? 19.940 -6.018 -18.741 1.00 86.69 164 ALA A C 1
ATOM 1339 O O . ALA A 1 164 ? 21.101 -6.213 -19.096 1.00 86.69 164 ALA A O 1
ATOM 1340 N N . GLU A 1 165 ? 19.624 -5.643 -17.497 1.00 82.62 165 GLU A N 1
ATOM 1341 C CA . GLU A 1 165 ? 20.636 -5.409 -16.455 1.00 82.62 165 GLU A CA 1
ATOM 1342 C C . GLU A 1 165 ? 21.400 -6.692 -16.092 1.00 82.62 165 GLU A C 1
ATOM 1344 O O . GLU A 1 165 ? 22.626 -6.678 -16.029 1.00 82.62 165 GLU A O 1
ATOM 1349 N N . LEU A 1 166 ? 20.709 -7.832 -15.962 1.00 82.31 166 LEU A N 1
ATOM 1350 C CA . LEU A 1 166 ? 21.360 -9.129 -15.729 1.00 82.31 166 LEU A CA 1
ATOM 1351 C C . LEU A 1 166 ? 22.296 -9.523 -16.878 1.00 82.31 166 LEU A C 1
ATOM 1353 O O . LEU A 1 166 ? 23.359 -10.094 -16.652 1.00 82.31 166 LEU A O 1
ATOM 1357 N N . ARG A 1 167 ? 21.921 -9.230 -18.129 1.00 84.44 167 ARG A N 1
ATOM 1358 C CA . ARG A 1 167 ? 22.800 -9.488 -19.278 1.00 84.44 167 ARG A CA 1
ATOM 1359 C C . ARG A 1 167 ? 24.059 -8.635 -19.223 1.00 84.44 167 ARG A C 1
ATOM 1361 O O . ARG A 1 167 ? 25.109 -9.167 -19.559 1.00 84.44 167 ARG A O 1
ATOM 1368 N N . ARG A 1 168 ? 23.975 -7.370 -18.801 1.00 82.81 168 ARG A N 1
ATOM 1369 C CA . ARG A 1 168 ? 25.162 -6.517 -18.615 1.00 82.81 168 ARG A CA 1
ATOM 1370 C C . ARG A 1 168 ? 26.082 -7.072 -17.534 1.00 82.81 168 ARG A C 1
ATOM 1372 O O . ARG A 1 168 ? 27.273 -7.221 -17.779 1.00 82.81 168 ARG A O 1
ATOM 1379 N N . GLU A 1 169 ? 25.507 -7.479 -16.400 1.00 79.50 169 GLU A N 1
ATOM 1380 C CA . GLU A 1 169 ? 26.254 -8.112 -15.304 1.00 79.50 169 GLU A CA 1
ATOM 1381 C C . GLU A 1 169 ? 27.022 -9.355 -15.780 1.00 79.50 169 GLU A C 1
ATOM 1383 O O . GLU A 1 169 ? 28.190 -9.530 -15.450 1.00 79.50 169 GLU A O 1
ATOM 1388 N N . LEU A 1 170 ? 26.398 -10.188 -16.620 1.00 80.56 170 LEU A N 1
ATOM 1389 C CA . LEU A 1 170 ? 27.024 -11.393 -17.175 1.00 80.56 170 LEU A CA 1
ATOM 1390 C C . LEU A 1 170 ? 28.157 -11.123 -18.183 1.00 80.56 170 LEU A C 1
ATOM 1392 O O . LEU A 1 170 ? 28.926 -12.041 -18.463 1.00 80.56 170 LEU A O 1
ATOM 1396 N N . HIS A 1 171 ? 28.251 -9.918 -18.752 1.00 85.00 171 HIS A N 1
ATOM 1397 C CA . HIS A 1 171 ? 29.298 -9.537 -19.712 1.00 85.00 171 HIS A CA 1
ATOM 1398 C C . HIS A 1 171 ? 30.409 -8.681 -19.071 1.00 85.00 171 HIS A C 1
ATOM 1400 O O . HIS A 1 171 ? 31.175 -8.052 -19.799 1.00 85.00 171 HIS A O 1
ATOM 1406 N N . ASP A 1 172 ? 30.501 -8.649 -17.733 1.00 74.88 172 ASP A N 1
ATOM 1407 C CA . ASP A 1 172 ? 31.404 -7.773 -16.962 1.00 74.88 172 ASP A CA 1
ATOM 1408 C C . ASP A 1 172 ? 31.241 -6.273 -17.302 1.00 74.88 172 ASP A C 1
ATOM 1410 O O . ASP A 1 172 ? 32.141 -5.456 -17.083 1.00 74.88 172 ASP A O 1
ATOM 1414 N N . GLU A 1 173 ? 30.072 -5.881 -17.821 1.00 75.62 173 GLU A N 1
ATOM 1415 C CA . GLU A 1 173 ? 29.716 -4.477 -17.998 1.00 75.62 173 GLU A CA 1
ATOM 1416 C C . GLU A 1 173 ? 29.234 -3.898 -16.663 1.00 75.62 173 GLU A C 1
ATOM 1418 O O . GLU A 1 173 ? 28.547 -4.556 -15.878 1.00 75.62 173 GLU A O 1
ATOM 1423 N N . THR A 1 174 ? 29.583 -2.640 -16.389 1.00 69.81 174 THR A N 1
ATOM 1424 C CA . THR A 1 174 ? 29.220 -1.976 -15.134 1.00 69.81 174 THR A CA 1
ATOM 1425 C C . THR A 1 174 ? 27.697 -1.912 -14.978 1.00 69.81 174 THR A C 1
ATOM 1427 O O . THR A 1 174 ? 27.024 -1.154 -15.678 1.00 69.81 174 THR A O 1
ATOM 1430 N N . VAL A 1 175 ? 27.150 -2.681 -14.033 1.00 65.12 175 VAL A N 1
ATOM 1431 C CA . VAL A 1 175 ? 25.734 -2.606 -13.644 1.00 65.12 175 VAL A CA 1
ATOM 1432 C C . VAL A 1 175 ? 25.460 -1.238 -13.026 1.00 65.12 175 VAL A C 1
ATOM 1434 O O . VAL A 1 175 ? 26.173 -0.810 -12.117 1.00 65.12 175 VAL A O 1
ATOM 1437 N N . ALA A 1 176 ? 24.416 -0.554 -13.496 1.00 62.41 176 ALA A 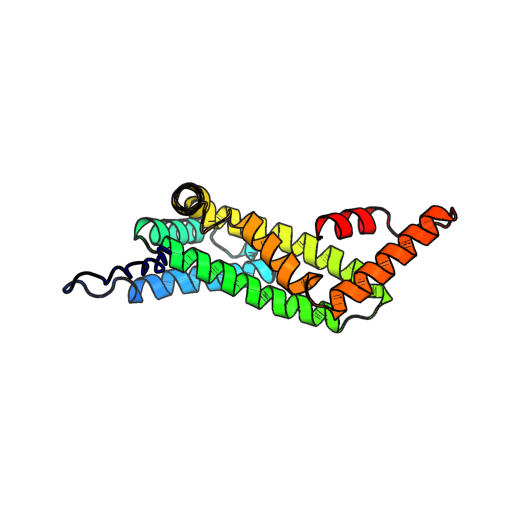N 1
ATOM 1438 C CA . ALA A 1 176 ? 24.109 0.805 -13.049 1.00 62.41 176 ALA A CA 1
ATOM 1439 C C . ALA A 1 176 ? 23.641 0.865 -11.579 1.00 62.41 176 ALA A C 1
ATOM 1441 O O . ALA A 1 176 ? 23.971 1.816 -10.873 1.00 62.41 176 ALA A O 1
ATOM 1442 N N . ASP A 1 177 ? 22.902 -0.146 -11.100 1.00 70.12 177 ASP A N 1
ATOM 1443 C CA . ASP A 1 177 ? 22.440 -0.234 -9.705 1.00 70.12 177 ASP A CA 1
ATOM 1444 C C . ASP A 1 177 ? 22.191 -1.698 -9.260 1.00 70.12 177 ASP A C 1
ATOM 1446 O O . ASP A 1 177 ? 21.113 -2.251 -9.497 1.00 70.12 177 ASP A O 1
ATOM 1450 N N . PRO A 1 178 ? 23.141 -2.343 -8.554 1.00 70.44 178 PRO A N 1
ATOM 1451 C CA . PRO A 1 178 ? 22.983 -3.713 -8.048 1.00 70.44 178 PRO A CA 1
ATOM 1452 C C . PRO A 1 178 ? 21.831 -3.895 -7.045 1.00 70.44 178 PRO A C 1
ATOM 1454 O O . PRO A 1 178 ? 21.335 -5.008 -6.845 1.00 70.44 178 PRO A O 1
ATOM 1457 N N . GLN A 1 179 ? 21.396 -2.818 -6.380 1.00 74.56 179 GLN A N 1
ATOM 1458 C CA . GLN A 1 179 ? 20.284 -2.878 -5.432 1.00 74.56 179 GLN A CA 1
ATOM 1459 C C . GLN A 1 179 ? 18.939 -2.953 -6.159 1.00 74.56 179 GLN A C 1
ATOM 1461 O O . GLN A 1 179 ? 17.974 -3.496 -5.624 1.00 74.56 179 GLN A O 1
ATOM 1466 N N . LEU A 1 180 ? 18.878 -2.443 -7.387 1.00 72.31 180 LEU A N 1
ATOM 1467 C CA . LEU A 1 180 ? 17.659 -2.365 -8.176 1.00 72.31 180 LEU A CA 1
ATOM 1468 C C . LEU A 1 180 ? 17.128 -3.757 -8.547 1.00 72.31 180 LEU A C 1
ATOM 1470 O O . LEU A 1 180 ? 15.931 -4.001 -8.409 1.00 72.31 180 LEU A O 1
ATOM 1474 N N . ILE A 1 181 ? 18.012 -4.699 -8.898 1.00 74.38 181 ILE A N 1
ATOM 1475 C CA . ILE A 1 181 ? 17.638 -6.096 -9.188 1.00 74.38 181 ILE A CA 1
ATOM 1476 C C . ILE A 1 181 ? 17.086 -6.778 -7.930 1.00 74.38 181 ILE A C 1
ATOM 1478 O O . ILE A 1 181 ? 16.020 -7.389 -7.972 1.00 74.38 181 ILE A O 1
ATOM 1482 N N . LYS A 1 182 ? 17.770 -6.640 -6.786 1.00 76.62 182 LYS A N 1
ATOM 1483 C CA . LYS A 1 182 ? 17.311 -7.219 -5.509 1.00 76.62 182 LYS A CA 1
ATOM 1484 C C . LYS A 1 182 ? 15.949 -6.672 -5.094 1.00 76.62 182 LYS A C 1
ATOM 1486 O O . LYS A 1 182 ? 15.077 -7.434 -4.682 1.00 76.62 182 LYS A O 1
ATOM 1491 N N . THR A 1 183 ? 15.762 -5.360 -5.215 1.00 77.06 183 THR A N 1
ATOM 1492 C CA . THR A 1 183 ? 14.495 -4.709 -4.891 1.00 77.06 183 THR A CA 1
ATOM 1493 C C . THR A 1 183 ? 13.393 -5.153 -5.855 1.00 77.06 183 THR A C 1
ATOM 1495 O O . THR A 1 183 ? 12.324 -5.521 -5.381 1.00 77.06 183 THR A O 1
ATOM 1498 N N . ALA A 1 184 ? 13.655 -5.240 -7.161 1.00 73.25 184 ALA A N 1
ATOM 1499 C CA . ALA A 1 184 ? 12.684 -5.744 -8.132 1.00 73.25 184 ALA A CA 1
ATOM 1500 C C . ALA A 1 184 ? 12.278 -7.205 -7.865 1.00 73.25 184 ALA A C 1
ATOM 1502 O O . ALA A 1 184 ? 11.095 -7.527 -7.904 1.00 73.25 184 ALA A O 1
ATOM 1503 N N . LEU A 1 185 ? 13.232 -8.073 -7.508 1.00 74.19 185 LEU A N 1
ATOM 1504 C CA . LEU A 1 185 ? 12.944 -9.456 -7.108 1.00 74.19 185 LEU A CA 1
ATOM 1505 C C . LEU A 1 185 ? 12.105 -9.535 -5.828 1.00 74.19 185 LEU A C 1
ATOM 1507 O O . LEU A 1 185 ? 11.313 -10.455 -5.690 1.00 74.19 185 LEU A O 1
ATOM 1511 N N . SER A 1 186 ? 12.250 -8.581 -4.903 1.00 79.12 186 SER A N 1
ATOM 1512 C CA . SER A 1 186 ? 11.427 -8.537 -3.684 1.00 79.12 186 SER A CA 1
ATOM 1513 C C . SER A 1 186 ? 9.975 -8.104 -3.919 1.00 79.12 186 SER A C 1
ATOM 1515 O O . SER A 1 186 ? 9.149 -8.268 -3.024 1.00 79.12 186 SER A O 1
ATOM 1517 N N . MET A 1 187 ? 9.675 -7.520 -5.086 1.00 79.56 187 MET A N 1
ATOM 1518 C CA . MET A 1 187 ? 8.323 -7.098 -5.473 1.00 79.56 187 MET A CA 1
ATOM 1519 C C . MET A 1 187 ? 7.525 -8.201 -6.186 1.00 79.56 187 MET A C 1
ATOM 1521 O O . MET A 1 187 ? 6.305 -8.071 -6.306 1.00 79.56 187 MET A O 1
ATOM 1525 N N . LEU A 1 188 ? 8.214 -9.221 -6.715 1.00 66.88 188 LEU A N 1
ATOM 1526 C CA . LEU A 1 188 ? 7.652 -10.358 -7.457 1.00 66.88 188 LEU A CA 1
ATOM 1527 C C . LEU A 1 188 ? 7.209 -11.469 -6.496 1.00 66.88 188 LEU A C 1
ATOM 1529 O O . LEU A 1 188 ? 6.083 -11.986 -6.693 1.00 66.88 188 LEU A O 1
#

Solvent-accessible surface area (backbone atoms only — not compar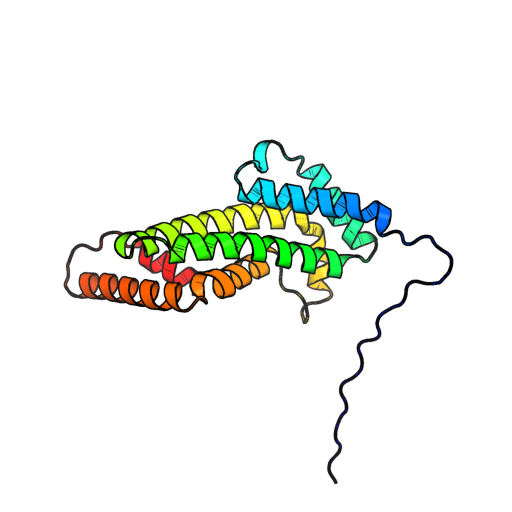able to full-atom values): 10755 Å² total; per-residue (Å²): 142,80,87,84,80,76,84,79,78,79,78,77,82,72,79,73,91,86,63,79,74,68,56,80,67,44,47,59,45,49,52,52,49,53,52,47,52,54,32,36,73,66,74,50,49,91,80,57,58,61,69,60,45,25,51,42,44,41,51,39,41,74,72,70,37,39,67,60,52,51,52,51,50,53,51,53,53,46,57,53,36,50,55,52,27,49,55,50,64,72,42,57,76,92,50,33,62,63,48,51,51,53,57,49,54,52,47,54,54,37,34,51,55,52,31,65,32,37,43,58,42,40,71,54,48,27,67,74,34,67,92,82,38,64,47,62,46,60,44,50,54,50,47,43,29,58,50,33,49,53,33,63,75,41,34,56,51,47,51,53,50,51,54,50,48,52,52,34,49,75,68,77,39,86,62,94,53,78,62,54,56,58,52,54,61,72,55,109

pLDDT: mean 85.19, std 18.4, range [33.12, 98.38]

Nearest PDB structures (foldseek):
  4hxi-assembly1_B  TM=9.484E-01  e=1.080E-09  Homo sapiens
  4ap2-assembly1_B  TM=9.042E-01  e=6.416E-10  Homo sapiens
  4eoz-assembly1_B  TM=9.523E-01 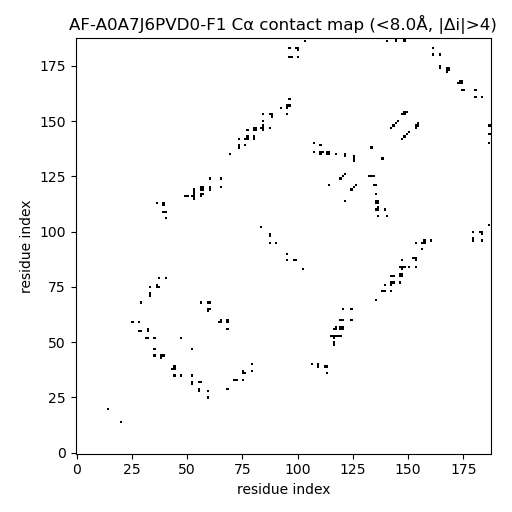 e=2.915E-09  Homo sapiens
  8khp-assembly1_C  TM=8.352E-01  e=2.413E-09  Homo sapiens
  8b3i-assembly1_e  TM=8.615E-01  e=8.122E-07  Homo sapiens

Mean predicted aligned error: 8.97 Å

Sequence (188 aa):
MSLVVAPTVVNVHQDPPGRQPFWPLLSGTWESLKSAIHQIHNHNASHLSFEELYRNGYNLVLHKYGLKLYQGVEETVTLHLLEVSKRCIESADEDLLSRLKVEWEDHKMTMGMIRDILMYMDRNYVRQHPQQCVPVYDMGLRVFRDTVIGHARVRDRAIGQILAELRRELHDETVADPQLIKTALSML

Radius of gyration: 20.84 Å; Cα contacts (8 Å, |Δi|>4): 145; chains: 1; bounding box: 66×59×40 Å

Foldseek 3Di:
DDDDDDDDDPDDPDDDPDDDPCVVVLVVLLVLLLVQLVCLLVVNNPPDDLVSLLVSLVVCVVVVNLVVSLVSLLVSLLVSLLVLLVVLLPDDLVCNLVSLLVSLVSLLVSQVSSLSSNVVSQVPVCVVPVVPDDRSSVSSLVSNLCNRCVPPSSVVSNVVVLVVLVVCVVVVHDRPDPVSNVSSVVSD

InterPro domains:
  IPR001373 Cullin, N-terminal [PF00888] (30-188)
  IPR016159 Cullin repeat-like-containing domain superfamily [SSF74788] (29-188)
  IPR045093 Cullin [PTHR11932] (27-188)